Protein AF-A0A7C1ZPE0-F1 (afdb_monomer_lite)

Sequence (312 aa):
MKPQNGKFDRLLKIAAWGSLIAAYIFGHFLMQEDYFSLAEEQLIQKNLEVSEVSTDAMTTMNLQDGTVSRVRFGQGQGYGGDLTVGIIYDEEGSIEDVLLLSERETVSFVKKLIRKGFFRQFPGKAVNDPLHLGTNINAVSGCTVSSLAFTNAIREAGFQAAREDFDLEVKEPPVYWKVGFDEMAILVLIIVGILSIYLKKKWLRYISLGISLAILGFYLNASISISHFARLTLGFLPSLKEHLIWWALISVALVFPFFLRKNLYCYALCPFYAVQTLLNELPRGKPRSIRIISVVLQIFSHRSFLGLQRIS

pLDDT: mean 82.79, std 14.9, range [34.28, 97.44]

Secondary structure (DSSP, 8-state):
-----HHHHHHHHHHHHHHHHHHHHHHHHS----HHHHHHHHHHHTTEEEEEE-SSEEEEEETTT--EEEEEEEEEE-SSSEEEEEEEE-TTSBEEEEEEEEE-S-HHHHHHHHHTTGGGGSTT-BTT----BTTTBPPPTT-HHHHHHHHHHHHHHHHHHHHHTT-----PPP------HHHHHHHHHHHHHHHHHHS--HHHHHHHHHHHIIIIIIIS-----HHHHHHHHHT----TTT-HHHHHHHHHHHTHHHHSSS-HIIIII-HHHHHHHHHHHS--------TTHHHHHHHHSSSSSSS-----

Radius of gyration: 26.72 Å; chains: 1; bounding box: 51×62×79 Å

Foldseek 3Di:
DDPPDVVVVVVVVVVVVVVLVVLQVCLVPVVPPPLVVQVCVVCVVVQWDFPDDDPFKTWTARPPPRFIWIKGKFWFAFPQGIFMKIFIAHLQQFTAFIGGRDDRDDPVLVVQCVVVCQRVLRGRDGLLDQQDDPPSGDADPPRNRVSRRVSRRSNRRSVCCCCPVPVHDHDHPDLAQPPDPLLVLVVVLLVLLVCCQVVVDPVSLLVSLVSLLCRCVPPVVPADDPSLVSCVSNVNDDDCRPPVVNVVLVCLQPVVVVVGVDSSCLRRRHNVNSVVVVVVPPPPDDPPPPVPVVVVVVVVVPPPPPDDDDDD

Structure (mmCIF, N/CA/C/O backbone):
data_AF-A0A7C1ZPE0-F1
#
_entry.id   AF-A0A7C1ZPE0-F1
#
loop_
_atom_site.group_PDB
_atom_site.id
_atom_site.type_symbol
_atom_site.label_atom_id
_atom_site.label_alt_id
_atom_site.label_comp_id
_atom_site.label_asym_id
_atom_site.label_entity_id
_atom_site.label_seq_id
_atom_site.pdbx_PDB_ins_code
_atom_site.Cartn_x
_atom_site.Cartn_y
_atom_site.Cartn_z
_atom_site.occupancy
_atom_site.B_iso_or_equiv
_atom_site.auth_seq_id
_atom_site.auth_comp_id
_atom_site.auth_asym_id
_atom_site.auth_atom_id
_atom_site.pdbx_PDB_model_num
ATOM 1 N N . MET A 1 1 ? 2.595 4.669 48.533 1.00 42.66 1 MET A N 1
ATOM 2 C CA . MET A 1 1 ? 4.070 4.723 48.441 1.00 42.66 1 MET A CA 1
ATOM 3 C C . MET A 1 1 ? 4.445 5.194 47.040 1.00 42.66 1 MET A C 1
ATOM 5 O O . MET A 1 1 ? 4.175 4.479 46.087 1.00 42.66 1 MET A O 1
ATOM 9 N N . LYS A 1 2 ? 4.951 6.426 46.893 1.00 45.66 2 LYS A N 1
ATOM 10 C CA . LYS A 1 2 ? 5.519 6.934 45.630 1.00 45.66 2 LYS A CA 1
ATOM 11 C C . LYS A 1 2 ? 6.992 6.516 45.601 1.00 45.66 2 LYS A C 1
ATOM 13 O O . LYS A 1 2 ? 7.694 6.919 46.528 1.00 45.66 2 LYS A O 1
ATOM 18 N N . PRO A 1 3 ? 7.485 5.762 44.608 1.00 51.78 3 PRO A N 1
ATOM 19 C CA . PRO A 1 3 ? 8.919 5.583 44.486 1.00 51.78 3 PRO A CA 1
ATOM 20 C C . PRO A 1 3 ? 9.514 6.918 44.022 1.00 51.78 3 PRO A C 1
ATOM 22 O O . PRO A 1 3 ? 9.288 7.374 42.904 1.00 51.78 3 PRO A O 1
ATOM 25 N N . GLN A 1 4 ? 10.225 7.587 44.930 1.00 60.91 4 GLN A N 1
ATOM 26 C CA . GLN A 1 4 ? 11.141 8.663 44.585 1.00 60.91 4 GLN A CA 1
ATOM 27 C C . GLN A 1 4 ? 12.334 8.038 43.867 1.00 60.91 4 GLN A C 1
ATOM 29 O O . GLN A 1 4 ? 13.226 7.498 44.512 1.00 60.91 4 GLN A O 1
ATOM 34 N N . ASN A 1 5 ? 12.370 8.100 42.540 1.00 61.72 5 ASN A N 1
ATOM 35 C CA . ASN A 1 5 ? 13.625 7.883 41.832 1.00 61.72 5 ASN A CA 1
ATOM 36 C C . ASN A 1 5 ? 13.668 8.709 40.543 1.00 61.72 5 ASN A C 1
ATOM 38 O O . ASN A 1 5 ? 13.786 8.202 39.434 1.00 61.72 5 ASN A O 1
ATOM 42 N N . GLY A 1 6 ? 13.582 10.035 40.702 1.00 73.81 6 GLY A N 1
ATOM 43 C CA . GLY A 1 6 ? 13.533 10.982 39.582 1.00 73.81 6 GLY A CA 1
ATOM 44 C C . GLY A 1 6 ? 14.739 10.913 38.634 1.00 73.81 6 GLY A C 1
ATOM 45 O O . GLY A 1 6 ? 14.622 11.328 37.484 1.00 73.81 6 GLY A O 1
ATOM 46 N N . LYS A 1 7 ? 15.882 10.366 39.077 1.00 79.81 7 LYS A N 1
ATOM 47 C CA . LYS A 1 7 ? 17.024 10.059 38.199 1.00 79.81 7 LYS A CA 1
ATOM 48 C C . LYS A 1 7 ? 16.761 8.832 37.323 1.00 79.81 7 LYS A C 1
ATOM 50 O O . LYS A 1 7 ? 17.020 8.902 36.128 1.00 79.81 7 LYS A O 1
ATOM 55 N N . PHE A 1 8 ? 16.208 7.758 37.890 1.00 82.38 8 PHE A N 1
ATOM 56 C CA . PHE A 1 8 ? 15.837 6.554 37.143 1.00 82.38 8 PHE A CA 1
ATOM 57 C C . PHE A 1 8 ? 14.738 6.860 36.120 1.00 82.38 8 PHE A C 1
ATOM 59 O O . PHE A 1 8 ? 14.877 6.502 34.958 1.00 82.38 8 PHE A O 1
ATOM 66 N N . ASP A 1 9 ? 13.721 7.639 36.501 1.00 85.38 9 ASP A N 1
ATOM 67 C CA . ASP A 1 9 ? 12.659 8.067 35.581 1.00 85.38 9 ASP A CA 1
ATOM 68 C C . ASP A 1 9 ? 13.188 8.937 34.431 1.00 85.38 9 ASP A C 1
ATOM 70 O O . ASP A 1 9 ? 12.722 8.825 33.297 1.00 85.38 9 ASP A O 1
ATOM 74 N N . ARG A 1 10 ? 14.167 9.818 34.691 1.00 86.94 10 ARG A N 1
ATOM 75 C CA . ARG A 1 10 ? 14.829 10.595 33.628 1.00 86.94 10 ARG A CA 1
ATOM 76 C C . ARG A 1 10 ? 15.668 9.702 32.722 1.00 86.94 10 ARG A C 1
ATOM 78 O O . ARG A 1 10 ? 15.589 9.862 31.510 1.00 86.94 10 ARG A O 1
ATOM 85 N N . LEU A 1 11 ? 16.426 8.766 33.291 1.00 91.50 11 LEU A N 1
ATOM 86 C CA . LEU A 1 11 ? 17.244 7.824 32.528 1.00 91.50 11 LEU A CA 1
ATOM 87 C C . LEU A 1 11 ? 16.370 6.955 31.615 1.00 91.50 11 LEU A C 1
ATOM 89 O O . LEU A 1 11 ? 16.675 6.801 30.438 1.00 91.50 11 LEU A O 1
ATOM 93 N N . LEU A 1 12 ? 15.242 6.466 32.134 1.00 91.44 12 LEU A N 1
ATOM 94 C CA . LEU A 1 12 ? 14.285 5.656 31.385 1.00 91.44 12 LEU A CA 1
ATOM 95 C C . LEU A 1 12 ? 13.659 6.445 30.227 1.00 91.44 12 LEU A C 1
ATOM 97 O O . LEU A 1 12 ? 13.529 5.922 29.126 1.00 91.44 12 LEU A O 1
ATOM 101 N N . LYS A 1 13 ? 13.322 7.725 30.446 1.00 89.56 13 LYS A N 1
ATOM 102 C CA . LYS A 1 13 ? 12.832 8.618 29.383 1.00 89.56 13 LYS A CA 1
ATOM 103 C C . LYS A 1 13 ? 13.883 8.849 28.302 1.00 89.56 13 LYS A C 1
ATOM 105 O O . LYS A 1 13 ? 13.547 8.786 27.126 1.00 89.56 13 LYS A O 1
ATOM 110 N N . ILE A 1 14 ? 15.133 9.106 28.688 1.00 92.12 14 ILE A N 1
ATOM 111 C CA . ILE A 1 14 ? 16.236 9.306 27.738 1.00 92.12 14 ILE A CA 1
ATOM 112 C C . ILE A 1 14 ? 16.470 8.029 26.930 1.00 92.12 14 ILE A C 1
ATOM 114 O O . ILE A 1 14 ? 16.569 8.102 25.711 1.00 92.12 14 ILE A O 1
ATOM 118 N N . ALA A 1 15 ? 16.484 6.865 27.580 1.00 92.31 15 ALA A N 1
ATOM 119 C CA . ALA A 1 15 ? 16.633 5.581 26.904 1.00 92.31 15 ALA A CA 1
ATOM 120 C C . ALA A 1 15 ? 15.472 5.296 25.935 1.00 92.31 15 ALA A C 1
ATOM 122 O O . ALA A 1 15 ? 15.715 4.834 24.826 1.00 92.31 15 ALA A O 1
ATOM 123 N N . ALA A 1 16 ? 14.229 5.617 26.314 1.00 89.88 16 ALA A N 1
ATOM 124 C CA . ALA A 1 16 ? 13.059 5.445 25.451 1.00 89.88 16 ALA A CA 1
ATOM 125 C C . ALA A 1 16 ? 13.082 6.371 24.223 1.00 89.88 16 ALA A C 1
ATOM 127 O O . ALA A 1 16 ? 12.781 5.938 23.115 1.00 89.88 16 ALA A O 1
ATOM 128 N N . TRP A 1 17 ? 13.464 7.641 24.388 1.00 90.81 17 TRP A N 1
ATOM 129 C CA . TRP A 1 17 ? 13.650 8.540 23.244 1.00 90.81 17 TRP A CA 1
ATOM 130 C C . TRP A 1 17 ? 14.834 8.112 22.375 1.00 90.81 17 TRP A C 1
ATOM 132 O O . TRP A 1 17 ? 14.723 8.109 21.152 1.00 90.81 17 TRP A O 1
ATOM 142 N N . GLY A 1 18 ? 15.937 7.694 22.998 1.00 92.88 18 GLY A N 1
ATOM 143 C CA . GLY A 1 18 ? 17.112 7.176 22.306 1.00 92.88 18 GLY A CA 1
ATOM 144 C C . GLY A 1 18 ? 16.799 5.936 21.471 1.00 92.88 18 GLY A C 1
ATOM 145 O O . GLY A 1 18 ? 17.256 5.850 20.337 1.00 92.88 18 GLY A O 1
ATOM 146 N N . SER A 1 19 ? 15.970 5.014 21.973 1.00 91.81 19 SER A N 1
ATOM 147 C CA . SER A 1 19 ? 15.571 3.826 21.213 1.00 91.81 19 SER A CA 1
ATOM 148 C C . SER A 1 19 ? 14.653 4.156 20.036 1.00 91.81 19 SER A C 1
ATOM 150 O O . SER A 1 19 ? 14.807 3.551 18.980 1.00 91.81 19 SER A O 1
ATOM 152 N N . LEU A 1 20 ? 13.750 5.136 20.166 1.00 86.69 20 LEU A N 1
ATOM 153 C CA . LEU A 1 20 ? 12.918 5.603 19.049 1.00 86.69 20 LEU A CA 1
ATOM 154 C C . LEU A 1 20 ? 13.752 6.285 17.958 1.00 86.69 20 LEU A C 1
ATOM 156 O O . LEU A 1 20 ? 13.548 6.012 16.780 1.00 86.69 20 LEU A O 1
ATOM 160 N N . ILE A 1 21 ? 14.715 7.130 18.341 1.00 88.19 21 ILE A N 1
ATOM 161 C CA . ILE A 1 21 ? 15.638 7.770 17.391 1.00 88.19 21 ILE A CA 1
ATOM 162 C C . ILE A 1 21 ? 16.507 6.713 16.706 1.00 88.19 21 ILE A C 1
ATOM 164 O O . ILE A 1 21 ? 16.650 6.739 15.487 1.00 88.19 21 ILE A O 1
ATOM 168 N N . ALA A 1 22 ? 17.047 5.756 17.464 1.00 87.62 22 ALA A N 1
ATOM 169 C CA . ALA A 1 22 ? 17.822 4.655 16.902 1.00 87.62 22 ALA A CA 1
ATOM 170 C C . ALA A 1 22 ? 16.983 3.811 15.933 1.00 87.62 22 ALA A C 1
ATOM 172 O O . ALA A 1 22 ? 17.473 3.472 14.864 1.00 87.62 22 ALA A O 1
ATOM 173 N N . ALA A 1 23 ? 15.718 3.523 16.259 1.00 84.12 23 ALA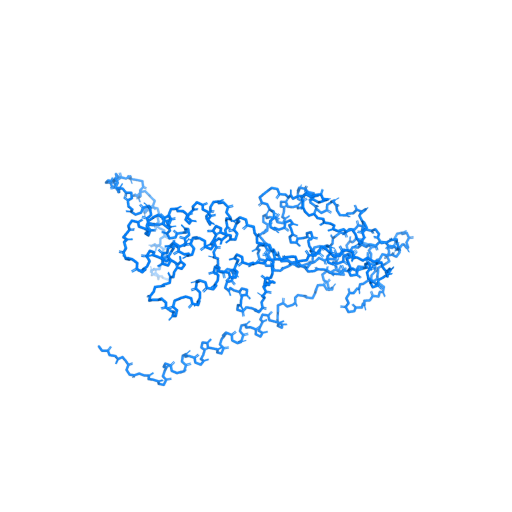 A N 1
ATOM 174 C CA . ALA A 1 23 ? 14.801 2.812 15.370 1.00 84.12 23 ALA A CA 1
ATOM 175 C C . ALA A 1 23 ? 14.500 3.598 14.083 1.00 84.12 23 ALA A C 1
ATOM 177 O O . ALA A 1 23 ? 14.460 2.998 13.014 1.00 84.12 23 ALA A O 1
ATOM 178 N N . TYR A 1 24 ? 14.344 4.923 14.168 1.00 83.06 24 TYR A N 1
ATOM 179 C CA . TYR A 1 24 ? 14.163 5.789 13.001 1.00 83.06 24 TYR A CA 1
ATOM 180 C C . TYR A 1 24 ? 15.406 5.799 12.100 1.00 83.06 24 TYR A C 1
ATOM 182 O O . TYR A 1 24 ? 15.298 5.567 10.900 1.00 83.06 24 TYR A O 1
ATOM 190 N N . ILE A 1 25 ? 16.597 5.998 12.679 1.00 84.69 25 ILE A N 1
ATOM 191 C CA . ILE A 1 25 ? 17.872 5.965 11.941 1.00 84.69 25 ILE A CA 1
ATOM 192 C C . ILE A 1 25 ? 18.076 4.585 11.305 1.00 84.69 25 ILE A C 1
ATOM 194 O O . ILE A 1 25 ? 18.410 4.491 10.128 1.00 84.69 25 ILE A O 1
ATOM 198 N N . PHE A 1 26 ? 17.834 3.513 12.062 1.00 83.31 26 PHE A N 1
ATOM 199 C CA . PHE A 1 26 ? 17.931 2.143 11.567 1.00 83.31 26 PHE A CA 1
ATOM 200 C C . PHE A 1 26 ? 16.949 1.889 10.417 1.00 83.31 26 PHE A C 1
ATOM 202 O O . PHE A 1 26 ? 17.339 1.340 9.392 1.00 83.31 26 PHE A O 1
ATOM 209 N N . GLY A 1 27 ? 15.696 2.328 10.550 1.00 73.69 27 GLY A N 1
ATOM 210 C CA . GLY A 1 27 ? 14.685 2.207 9.500 1.00 73.69 27 GLY A CA 1
ATOM 211 C C . GLY A 1 27 ? 15.054 2.956 8.221 1.00 73.69 27 GLY A C 1
ATOM 212 O O . GLY A 1 27 ? 14.835 2.432 7.134 1.00 73.69 27 GLY A O 1
ATOM 213 N N . HIS A 1 28 ? 15.655 4.140 8.352 1.00 73.81 28 HIS A N 1
ATOM 214 C CA . HIS A 1 28 ? 16.007 4.984 7.214 1.00 73.81 28 HIS A CA 1
ATOM 215 C C . HIS A 1 28 ? 17.259 4.509 6.465 1.00 73.81 28 HIS A C 1
ATOM 217 O O . HIS A 1 28 ? 17.275 4.547 5.241 1.00 73.81 28 HIS A O 1
ATOM 223 N N . PHE A 1 29 ? 18.293 4.046 7.177 1.00 72.31 29 PHE A N 1
ATOM 224 C CA . PHE A 1 29 ? 19.588 3.719 6.564 1.00 72.31 29 PHE A CA 1
ATOM 225 C C . PHE A 1 29 ? 19.846 2.223 6.358 1.00 72.31 29 PHE A C 1
ATOM 227 O O . PHE A 1 29 ? 20.559 1.860 5.433 1.00 72.31 29 PHE A O 1
ATOM 234 N N . LEU A 1 30 ? 19.322 1.344 7.218 1.00 62.62 30 LEU A N 1
ATOM 235 C CA . LEU A 1 30 ? 19.700 -0.082 7.227 1.00 62.62 30 LEU A CA 1
ATOM 236 C C . LEU A 1 30 ? 18.645 -0.997 6.598 1.00 62.62 30 LEU A C 1
ATOM 238 O O . LEU A 1 30 ? 18.855 -2.204 6.515 1.00 62.62 30 LEU A O 1
ATOM 242 N N . MET A 1 31 ? 17.511 -0.439 6.172 1.00 61.97 31 MET A N 1
ATOM 243 C CA . MET A 1 31 ? 16.393 -1.190 5.593 1.00 61.97 31 MET A CA 1
ATOM 244 C C . MET A 1 31 ? 16.174 -0.916 4.100 1.00 61.97 31 MET A C 1
ATOM 246 O O . MET A 1 31 ? 15.176 -1.381 3.547 1.00 61.97 31 MET A O 1
ATOM 250 N N . GLN A 1 32 ? 17.071 -0.154 3.470 1.00 61.75 32 GLN A N 1
ATOM 251 C CA . GLN A 1 32 ? 17.087 0.057 2.027 1.00 61.75 32 GLN A CA 1
ATOM 252 C C . GLN A 1 32 ? 17.726 -1.186 1.396 1.00 61.75 32 GLN A C 1
ATOM 254 O O . GLN A 1 32 ? 18.942 -1.349 1.418 1.00 61.75 32 GLN A O 1
ATOM 259 N N . GLU A 1 33 ? 16.894 -2.126 0.948 1.00 65.31 33 GLU A N 1
ATOM 260 C CA . GLU A 1 33 ? 17.379 -3.277 0.184 1.00 65.31 33 GLU A CA 1
ATOM 261 C C . GLU A 1 33 ? 17.997 -2.776 -1.124 1.00 65.31 33 GLU A C 1
ATOM 263 O O . GLU A 1 33 ? 17.429 -1.896 -1.774 1.00 65.31 33 GLU A O 1
ATOM 268 N N . ASP A 1 34 ? 19.158 -3.318 -1.495 1.00 77.62 34 ASP A N 1
ATOM 269 C CA . ASP A 1 34 ? 19.822 -2.997 -2.756 1.00 77.62 34 ASP A CA 1
ATOM 270 C C . ASP A 1 34 ? 19.065 -3.660 -3.913 1.00 77.62 34 ASP A C 1
ATOM 272 O O . ASP A 1 34 ? 19.392 -4.754 -4.381 1.00 77.62 34 ASP A O 1
ATOM 276 N N . TYR A 1 35 ? 17.984 -3.011 -4.336 1.00 81.25 35 TYR A N 1
ATOM 277 C CA . TYR A 1 35 ? 17.110 -3.510 -5.388 1.00 81.25 35 TYR A CA 1
ATOM 278 C C . TYR A 1 35 ? 17.798 -3.567 -6.758 1.00 81.25 35 TYR A C 1
ATOM 280 O O . TYR A 1 35 ? 17.287 -4.271 -7.628 1.00 81.25 35 TYR A O 1
ATOM 288 N N . PHE A 1 36 ? 18.960 -2.924 -6.945 1.00 82.88 36 PHE A N 1
ATOM 289 C CA . PHE A 1 36 ? 19.768 -3.091 -8.156 1.00 82.88 36 PHE A CA 1
ATOM 290 C C . PHE A 1 36 ? 20.308 -4.517 -8.239 1.00 82.88 36 PHE A C 1
ATOM 292 O O . PHE A 1 36 ? 20.091 -5.197 -9.237 1.00 82.88 36 PHE A O 1
ATOM 299 N N . SER A 1 37 ? 20.906 -5.021 -7.157 1.00 85.12 37 SER A N 1
ATOM 300 C CA . SER A 1 37 ? 21.417 -6.398 -7.119 1.00 85.12 37 SER A CA 1
ATOM 301 C C . SER A 1 37 ? 20.324 -7.451 -7.374 1.00 85.12 37 SER A C 1
ATOM 303 O O . SER A 1 37 ? 20.532 -8.416 -8.109 1.00 85.12 37 SER A O 1
ATOM 305 N N . LEU A 1 38 ? 19.119 -7.231 -6.831 1.00 86.12 38 LEU A N 1
ATOM 306 C CA . LEU A 1 38 ? 17.964 -8.111 -7.038 1.00 86.12 38 LEU A CA 1
ATOM 307 C C . LEU A 1 38 ? 17.442 -8.052 -8.479 1.00 86.12 38 LEU A C 1
ATOM 309 O O . LEU A 1 38 ? 16.998 -9.067 -9.020 1.00 86.12 38 LEU A O 1
ATOM 313 N N . ALA A 1 39 ? 17.472 -6.868 -9.095 1.00 86.62 39 ALA A N 1
ATOM 314 C CA . ALA A 1 39 ? 17.091 -6.694 -10.489 1.00 86.62 39 ALA A CA 1
ATOM 315 C C . ALA A 1 39 ? 18.083 -7.405 -11.412 1.00 86.62 39 ALA A C 1
ATOM 317 O O . ALA A 1 39 ? 17.656 -8.177 -12.265 1.00 86.62 39 ALA A O 1
ATOM 318 N N . GLU A 1 40 ? 19.385 -7.222 -11.191 1.00 86.75 40 GLU A N 1
ATOM 319 C CA . GLU A 1 40 ? 20.448 -7.887 -11.948 1.00 86.75 40 GLU A CA 1
ATOM 320 C C . GLU A 1 40 ? 20.312 -9.417 -11.891 1.00 86.75 40 GLU A C 1
ATOM 322 O O . GLU A 1 40 ? 20.323 -10.074 -12.932 1.00 86.75 40 GLU A O 1
ATOM 327 N N . GLU A 1 41 ? 20.062 -9.993 -10.708 1.00 87.62 41 GLU A N 1
ATOM 328 C CA . GLU A 1 41 ? 19.837 -11.437 -10.565 1.00 87.62 41 GLU A CA 1
ATOM 329 C C . GLU A 1 41 ? 18.644 -11.925 -11.411 1.00 87.62 41 GLU A C 1
ATOM 331 O O . GLU A 1 41 ? 18.735 -12.948 -12.098 1.00 87.62 41 GLU A O 1
ATOM 336 N N . GLN A 1 42 ? 17.523 -11.196 -11.400 1.00 89.50 42 GLN A N 1
ATOM 337 C CA . GLN A 1 42 ? 16.335 -11.561 -12.182 1.00 89.50 42 GLN A CA 1
ATOM 338 C C . GLN A 1 42 ? 16.524 -11.358 -13.691 1.00 89.50 42 GLN A C 1
ATOM 340 O O . GLN A 1 42 ? 15.966 -12.126 -14.478 1.00 89.50 42 GLN A O 1
ATOM 345 N N . LEU A 1 43 ? 17.299 -10.354 -14.102 1.00 87.88 43 LEU A N 1
ATOM 346 C CA . LEU A 1 43 ? 17.626 -10.083 -15.503 1.00 87.88 43 LEU A CA 1
ATOM 347 C C . LEU A 1 43 ? 18.526 -11.179 -16.085 1.00 87.88 43 LEU A C 1
ATOM 349 O O . LEU A 1 43 ? 18.222 -11.713 -17.153 1.00 87.88 43 LEU A O 1
ATOM 353 N N . ILE A 1 44 ? 19.542 -11.619 -15.336 1.00 86.62 44 ILE A N 1
ATOM 354 C CA . ILE A 1 44 ? 20.410 -12.739 -15.729 1.00 86.62 44 ILE A CA 1
ATOM 355 C C . ILE A 1 44 ? 19.588 -14.023 -15.904 1.00 86.62 44 ILE A C 1
ATOM 357 O O . ILE A 1 44 ? 19.748 -14.735 -16.895 1.00 86.62 44 ILE A O 1
ATOM 361 N N . GLN A 1 45 ? 18.639 -14.302 -15.001 1.00 87.38 45 GLN A N 1
ATOM 362 C CA . GLN A 1 45 ? 17.724 -15.447 -15.141 1.00 87.38 45 GLN A CA 1
ATOM 363 C C . GLN A 1 45 ? 16.844 -15.372 -16.401 1.00 87.38 45 GLN A C 1
ATOM 365 O O . GLN A 1 45 ? 16.345 -16.399 -16.867 1.00 87.38 45 GLN A O 1
ATOM 370 N N . LYS A 1 46 ? 16.653 -14.173 -16.959 1.00 85.00 46 LYS A N 1
ATOM 371 C CA . LYS A 1 46 ? 15.906 -13.911 -18.196 1.00 85.00 46 LYS A CA 1
ATOM 372 C C . LYS A 1 46 ? 16.795 -13.845 -19.446 1.00 85.00 46 LYS A C 1
ATOM 374 O O . LYS A 1 46 ? 16.264 -13.591 -20.521 1.00 85.00 46 LYS A O 1
ATOM 379 N N . ASN A 1 47 ? 18.094 -14.147 -19.341 1.00 85.69 47 ASN A N 1
ATOM 380 C CA . ASN A 1 47 ? 19.096 -14.018 -20.414 1.00 85.69 47 ASN A CA 1
ATOM 381 C C . ASN A 1 47 ? 19.301 -12.574 -20.916 1.00 85.69 47 ASN A C 1
ATOM 383 O O . ASN A 1 47 ? 19.610 -12.364 -22.091 1.00 85.69 47 ASN A O 1
ATOM 387 N N . LEU A 1 48 ? 19.122 -11.592 -20.032 1.00 84.94 48 LEU A N 1
ATOM 388 C CA . LEU A 1 48 ? 19.418 -10.187 -20.298 1.00 84.94 48 LEU A CA 1
ATOM 389 C C . LEU A 1 48 ? 20.731 -9.821 -19.596 1.00 84.94 48 LEU A C 1
ATOM 391 O O . LEU A 1 48 ? 20.844 -9.978 -18.380 1.00 84.94 48 LEU A O 1
ATOM 395 N N . GLU A 1 49 ? 21.718 -9.340 -20.352 1.00 82.50 49 GLU A N 1
ATOM 396 C CA . GLU A 1 49 ? 22.976 -8.831 -19.797 1.00 82.50 49 GLU A CA 1
ATOM 397 C C . GLU A 1 49 ? 22.868 -7.333 -19.518 1.00 82.50 49 GLU A C 1
ATOM 399 O O . GLU A 1 49 ? 22.471 -6.542 -20.376 1.00 82.50 49 GLU A O 1
ATOM 404 N N . VAL A 1 50 ? 23.229 -6.933 -18.300 1.00 83.06 50 VAL A N 1
ATOM 405 C CA . VAL A 1 50 ? 23.251 -5.524 -17.902 1.00 83.06 50 VAL A CA 1
ATOM 406 C C . VAL A 1 50 ? 24.478 -4.863 -18.526 1.00 83.06 50 VAL A C 1
ATOM 408 O O . VAL A 1 50 ? 25.610 -5.244 -18.240 1.00 83.06 50 VAL A O 1
ATOM 411 N N . SER A 1 51 ? 24.250 -3.884 -19.400 1.00 76.25 51 SER A N 1
ATOM 412 C CA . SER A 1 51 ? 25.313 -3.171 -20.121 1.00 76.25 51 SER A CA 1
ATOM 413 C C . SER A 1 51 ? 25.694 -1.856 -19.442 1.00 76.25 51 SER A C 1
ATOM 415 O O . SER A 1 51 ? 26.861 -1.473 -19.444 1.00 76.25 51 SER A O 1
ATOM 417 N N . GLU A 1 52 ? 24.723 -1.170 -18.833 1.00 79.44 52 GLU A N 1
ATOM 418 C CA . GLU A 1 52 ? 24.934 0.102 -18.140 1.00 79.44 52 GLU A CA 1
ATOM 419 C C . GLU A 1 52 ? 24.024 0.197 -16.913 1.00 79.44 52 GLU A C 1
ATOM 421 O O . GLU A 1 52 ? 22.846 -0.160 -16.971 1.00 79.44 52 GLU A O 1
ATOM 426 N N . VAL A 1 53 ? 24.570 0.687 -15.799 1.00 80.31 53 VAL A N 1
ATOM 427 C CA . VAL A 1 53 ? 23.824 0.943 -14.562 1.00 80.31 53 VAL A CA 1
ATOM 428 C C . VAL A 1 53 ? 23.975 2.414 -14.213 1.00 80.31 53 VAL A C 1
ATOM 430 O O . VAL A 1 53 ? 25.085 2.912 -14.031 1.00 80.31 53 VAL A O 1
ATOM 433 N N . SER A 1 54 ? 22.846 3.102 -14.106 1.00 77.19 54 SER A N 1
ATOM 434 C CA . SER A 1 54 ? 22.747 4.471 -13.609 1.00 77.19 54 SER A CA 1
ATOM 435 C C . SER A 1 54 ? 22.045 4.487 -12.250 1.00 77.19 54 SER A C 1
ATOM 437 O O . SER A 1 54 ? 21.550 3.463 -11.780 1.00 77.19 54 SER A O 1
ATOM 439 N N . THR A 1 55 ? 21.991 5.658 -11.614 1.00 68.75 55 THR A N 1
ATOM 440 C CA . THR A 1 55 ? 21.425 5.830 -10.268 1.00 68.75 55 THR A CA 1
ATOM 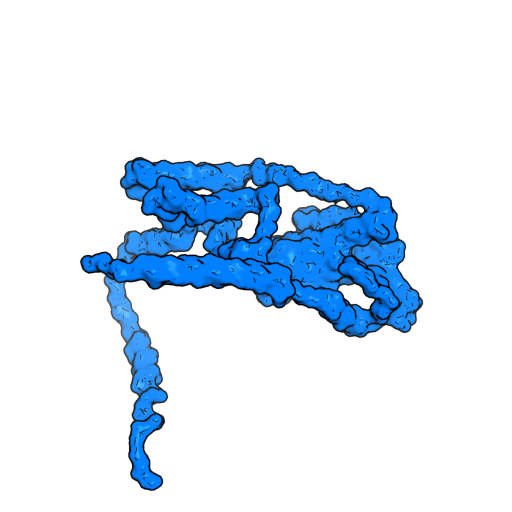441 C C . THR A 1 55 ? 19.964 5.401 -10.149 1.00 68.75 55 THR A C 1
ATOM 443 O O . THR A 1 55 ? 19.570 5.023 -9.056 1.00 68.75 55 THR A O 1
ATOM 446 N N . ASP A 1 56 ? 19.188 5.444 -11.240 1.00 75.81 56 ASP A N 1
ATOM 447 C CA . ASP A 1 56 ? 17.738 5.183 -11.241 1.00 75.81 56 ASP A CA 1
ATOM 448 C C . ASP A 1 56 ? 17.272 4.333 -12.446 1.00 75.81 56 ASP A C 1
ATOM 450 O O . ASP A 1 56 ? 16.072 4.141 -12.660 1.00 75.81 56 ASP A O 1
ATOM 454 N N . ALA A 1 57 ? 18.208 3.813 -13.248 1.00 78.75 57 ALA A N 1
ATOM 455 C CA . ALA A 1 57 ? 17.919 3.021 -14.444 1.00 78.75 57 ALA A CA 1
ATOM 456 C C . ALA A 1 57 ? 19.001 1.983 -14.731 1.00 78.75 57 ALA A C 1
ATOM 458 O O . ALA A 1 57 ? 20.175 2.204 -14.425 1.00 78.75 57 ALA A O 1
ATOM 459 N N . MET A 1 58 ? 18.626 0.906 -15.414 1.00 82.50 58 MET A N 1
ATOM 460 C CA . MET A 1 58 ? 19.573 -0.019 -16.036 1.00 82.50 58 MET A CA 1
ATOM 461 C C . MET A 1 58 ? 19.287 -0.151 -17.527 1.00 82.50 58 MET A C 1
ATOM 463 O O . MET A 1 58 ? 18.130 -0.219 -17.935 1.00 82.50 58 MET A O 1
ATOM 467 N N . THR A 1 59 ? 20.338 -0.267 -18.327 1.00 77.81 59 THR A N 1
ATOM 468 C CA . THR A 1 59 ? 20.244 -0.658 -19.735 1.00 77.81 59 THR A CA 1
ATOM 469 C C . THR A 1 59 ? 20.666 -2.111 -19.860 1.00 77.81 59 THR A C 1
ATOM 471 O O . THR A 1 59 ? 21.712 -2.522 -19.350 1.00 77.81 59 THR A O 1
ATOM 474 N N . THR A 1 60 ? 19.846 -2.898 -20.543 1.00 79.06 60 THR A N 1
ATOM 475 C CA . THR A 1 60 ? 20.021 -4.339 -20.706 1.00 79.06 60 THR A CA 1
ATOM 476 C C . THR A 1 60 ? 20.033 -4.703 -22.180 1.00 79.06 60 THR A C 1
ATOM 478 O O . THR A 1 60 ? 19.355 -4.075 -22.988 1.00 79.06 60 THR A O 1
ATOM 481 N N . MET A 1 61 ? 20.804 -5.722 -22.534 1.00 71.31 61 MET A N 1
ATOM 482 C CA . MET A 1 61 ? 20.860 -6.263 -23.884 1.00 71.31 61 MET A CA 1
ATOM 483 C C . MET A 1 61 ? 20.449 -7.730 -23.848 1.00 71.31 61 MET A C 1
ATOM 485 O O . MET A 1 61 ? 20.952 -8.518 -23.042 1.00 71.31 61 MET A O 1
ATOM 489 N N . ASN A 1 62 ? 19.525 -8.104 -24.724 1.00 78.94 62 ASN A N 1
ATOM 490 C CA . ASN A 1 62 ? 19.112 -9.483 -24.890 1.00 78.94 62 ASN A CA 1
ATOM 491 C C . ASN A 1 62 ? 20.171 -10.258 -25.678 1.00 78.94 62 ASN A C 1
ATOM 493 O O . ASN A 1 62 ? 20.541 -9.902 -26.796 1.00 78.94 62 ASN A O 1
ATOM 497 N N . LEU A 1 63 ? 20.644 -11.354 -25.091 1.00 70.06 63 LEU A N 1
ATOM 498 C CA . LEU A 1 63 ? 21.713 -12.172 -25.661 1.00 70.06 63 LEU A CA 1
ATOM 499 C C . LEU A 1 63 ? 21.290 -12.985 -26.889 1.00 70.06 63 LEU A C 1
ATOM 501 O O . LEU A 1 63 ? 22.151 -13.489 -27.610 1.00 70.06 63 LEU A O 1
ATOM 505 N N . GLN A 1 64 ? 19.987 -13.164 -27.119 1.00 73.12 64 GLN A N 1
ATOM 506 C CA . GLN A 1 64 ? 19.481 -14.013 -28.199 1.00 73.12 64 GLN A CA 1
ATOM 507 C C . GLN A 1 64 ? 19.274 -13.254 -29.509 1.00 73.12 64 GLN A C 1
ATOM 509 O O . GLN A 1 64 ? 19.564 -13.793 -30.576 1.00 73.12 64 GLN A O 1
ATOM 514 N N . ASP A 1 65 ? 18.776 -12.023 -29.436 1.00 76.88 65 ASP A N 1
ATOM 515 C CA . ASP A 1 65 ? 18.399 -11.214 -30.600 1.00 76.88 65 ASP A CA 1
ATOM 516 C C . ASP A 1 65 ? 19.113 -9.852 -30.656 1.00 76.88 65 ASP A C 1
ATOM 518 O O . ASP A 1 65 ? 19.025 -9.160 -31.668 1.00 76.88 65 ASP A O 1
ATOM 522 N N . GLY A 1 66 ? 19.885 -9.499 -29.623 1.00 75.38 66 GLY A N 1
ATOM 523 C CA . GLY A 1 66 ? 20.618 -8.239 -29.540 1.00 75.38 66 GLY A CA 1
ATOM 524 C C . GLY A 1 66 ? 19.739 -7.025 -29.246 1.00 75.38 66 GLY A C 1
ATOM 525 O O . GLY A 1 66 ? 20.229 -5.902 -29.346 1.00 75.38 66 GLY A O 1
ATOM 526 N N . THR A 1 67 ? 18.466 -7.230 -28.897 1.00 82.62 67 THR A N 1
ATOM 527 C CA . THR A 1 67 ? 17.531 -6.144 -28.583 1.00 82.62 67 THR A CA 1
ATOM 528 C C . THR A 1 67 ? 17.961 -5.440 -27.302 1.00 82.62 67 THR A C 1
ATOM 530 O O . THR A 1 67 ? 18.338 -6.092 -26.324 1.00 82.62 67 THR A O 1
ATOM 533 N N . VAL A 1 68 ? 17.916 -4.110 -27.306 1.00 85.31 68 VAL A N 1
ATOM 534 C CA . VAL A 1 68 ? 18.224 -3.295 -26.132 1.00 85.31 68 VAL A CA 1
ATOM 535 C C . VAL A 1 68 ? 16.919 -2.977 -25.413 1.00 85.31 68 VAL A C 1
ATOM 537 O O . VAL A 1 68 ? 16.036 -2.332 -25.970 1.00 85.31 68 VAL A O 1
ATOM 540 N N . SER A 1 69 ? 16.819 -3.403 -24.158 1.00 89.94 69 SER A N 1
ATOM 541 C CA . SER A 1 69 ? 15.703 -3.070 -23.273 1.00 89.94 69 SER A CA 1
ATOM 542 C C . SER A 1 69 ? 16.219 -2.241 -22.107 1.00 89.94 69 SER A C 1
ATOM 544 O O . SER A 1 69 ? 17.350 -2.408 -21.643 1.00 89.94 69 SER A O 1
ATOM 546 N N . ARG A 1 70 ? 15.389 -1.347 -21.587 1.00 92.31 70 ARG A N 1
ATOM 547 C CA . ARG A 1 70 ? 15.725 -0.519 -20.427 1.00 92.31 70 ARG A CA 1
ATOM 548 C C . ARG A 1 70 ? 14.878 -0.911 -19.232 1.00 92.31 70 ARG A C 1
ATOM 550 O O . ARG A 1 70 ? 13.788 -1.465 -19.367 1.00 92.31 70 ARG A O 1
ATOM 557 N N . VAL A 1 71 ? 15.414 -0.643 -18.049 1.00 93.94 71 VAL A N 1
ATOM 558 C CA . VAL A 1 71 ? 14.791 -0.965 -16.772 1.00 93.94 71 VAL A CA 1
ATOM 559 C C . VAL A 1 71 ? 14.719 0.281 -15.916 1.00 93.94 71 VAL A C 1
ATOM 561 O O . VAL A 1 71 ? 15.731 0.931 -15.661 1.00 93.94 71 VAL A O 1
ATOM 564 N N . ARG A 1 72 ? 13.515 0.583 -15.434 1.00 93.81 72 ARG A N 1
ATOM 565 C CA . ARG A 1 72 ? 13.253 1.662 -14.475 1.00 93.81 72 ARG A CA 1
ATOM 566 C C . ARG A 1 72 ? 12.550 1.116 -13.254 1.00 93.81 72 ARG A C 1
ATOM 568 O O . ARG A 1 72 ? 11.819 0.125 -13.333 1.00 93.81 72 ARG A O 1
ATOM 575 N N . PHE A 1 73 ? 12.772 1.780 -12.130 1.00 93.31 73 PHE A N 1
ATOM 576 C CA . PHE A 1 73 ? 12.261 1.355 -10.837 1.00 93.31 73 PHE A CA 1
ATOM 577 C C . PHE A 1 73 ? 11.132 2.258 -10.371 1.00 93.31 73 PHE A C 1
ATOM 579 O O . PHE A 1 73 ? 11.109 3.456 -10.629 1.00 93.31 73 PHE A O 1
ATOM 586 N N . GLY A 1 74 ? 10.184 1.674 -9.654 1.00 91.56 74 GLY A N 1
ATOM 587 C CA . GLY A 1 74 ? 9.078 2.410 -9.070 1.00 91.56 74 GLY A CA 1
ATOM 588 C C . GLY A 1 74 ? 8.714 1.850 -7.714 1.00 91.56 74 GLY A C 1
ATOM 589 O O . GLY A 1 74 ? 8.885 0.659 -7.434 1.00 91.56 74 GLY A O 1
ATOM 590 N N . GLN A 1 75 ? 8.210 2.730 -6.859 1.00 89.25 75 GLN A N 1
ATOM 591 C CA . GLN A 1 75 ? 7.847 2.395 -5.492 1.00 89.25 75 GLN A CA 1
ATOM 592 C C . GLN A 1 75 ? 6.348 2.565 -5.283 1.00 89.25 75 GLN A C 1
ATOM 594 O O . GLN A 1 75 ? 5.704 3.448 -5.846 1.00 89.25 75 GLN A O 1
ATOM 599 N N . GLY A 1 76 ? 5.778 1.699 -4.457 1.00 85.94 76 GLY A N 1
ATOM 600 C CA . GLY A 1 76 ? 4.375 1.755 -4.081 1.00 85.94 76 GLY A CA 1
ATOM 601 C C . GLY A 1 76 ? 4.179 1.368 -2.630 1.00 85.94 76 GLY A C 1
ATOM 602 O O . GLY A 1 76 ? 5.033 0.743 -2.008 1.00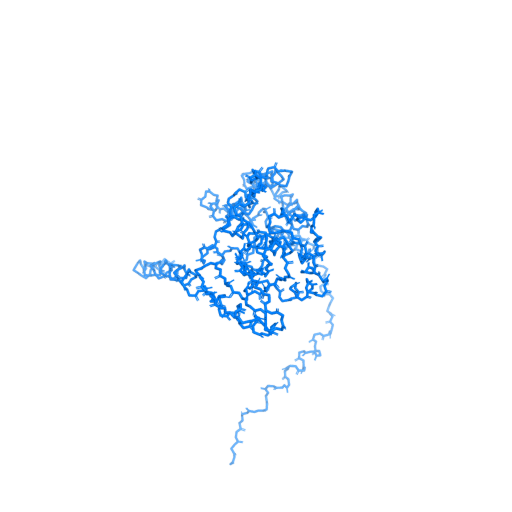 85.94 76 GLY A O 1
ATOM 603 N N . GLN A 1 77 ? 3.018 1.725 -2.088 1.00 83.50 77 GLN A N 1
ATOM 604 C CA . GLN A 1 77 ? 2.679 1.421 -0.705 1.00 83.50 77 GLN A CA 1
ATOM 605 C C . GLN A 1 77 ? 1.533 0.416 -0.615 1.00 83.50 77 GLN A C 1
ATOM 607 O O . GLN A 1 77 ? 0.398 0.699 -1.005 1.00 83.50 77 GLN A O 1
ATOM 612 N N . GLY A 1 78 ? 1.842 -0.759 -0.072 1.00 81.94 78 GLY A N 1
ATOM 613 C CA . GLY A 1 78 ? 0.927 -1.874 0.120 1.00 81.94 78 GLY A CA 1
ATOM 614 C C . GLY A 1 78 ? 0.387 -2.031 1.544 1.00 81.94 78 GLY A C 1
ATOM 615 O O . GLY A 1 78 ? 0.580 -1.210 2.454 1.00 81.94 78 GLY A O 1
ATOM 616 N N . TYR A 1 79 ? -0.352 -3.124 1.740 1.00 77.56 79 TYR A N 1
ATOM 617 C CA . TYR A 1 79 ? -0.946 -3.468 3.027 1.00 77.56 79 TYR A CA 1
ATOM 618 C C . TYR A 1 79 ? 0.105 -3.884 4.058 1.00 77.56 79 TYR A C 1
ATOM 620 O O . TYR A 1 79 ? -0.029 -3.543 5.231 1.00 77.56 79 TYR A O 1
ATOM 628 N N . GLY A 1 80 ? 1.150 -4.594 3.646 1.00 74.69 80 GLY A N 1
ATOM 629 C CA . GLY A 1 80 ? 2.241 -5.066 4.492 1.00 74.69 80 GLY A CA 1
ATOM 630 C C . GLY A 1 80 ? 3.366 -4.042 4.651 1.00 74.69 80 GLY A C 1
ATOM 631 O O . GLY A 1 80 ? 3.867 -3.848 5.759 1.00 74.69 80 GLY A O 1
ATOM 632 N N . GLY A 1 81 ? 3.629 -3.236 3.627 1.00 77.62 81 GLY A N 1
ATOM 633 C CA . GLY A 1 81 ? 4.579 -2.128 3.688 1.00 77.62 81 GLY A CA 1
ATOM 634 C C . GLY A 1 81 ? 4.839 -1.553 2.309 1.00 77.62 81 GLY A C 1
ATOM 635 O O . GLY A 1 81 ? 4.022 -1.726 1.408 1.00 77.62 81 GLY A O 1
ATOM 636 N N . ASP A 1 82 ? 5.965 -0.874 2.166 1.00 81.44 82 ASP A N 1
ATOM 637 C CA . ASP A 1 82 ? 6.399 -0.383 0.866 1.00 81.44 82 ASP A CA 1
ATOM 638 C C . ASP A 1 82 ? 6.891 -1.551 0.004 1.00 81.44 82 ASP A C 1
ATOM 640 O O . ASP A 1 82 ? 7.279 -2.609 0.515 1.00 81.44 82 ASP A O 1
ATOM 644 N N . LEU A 1 83 ? 6.797 -1.368 -1.305 1.00 89.19 83 LEU A N 1
ATOM 645 C CA . LEU A 1 83 ? 7.251 -2.313 -2.309 1.00 89.19 83 LEU A CA 1
ATOM 646 C C . LEU A 1 83 ? 7.953 -1.569 -3.439 1.00 89.19 83 LEU A C 1
ATOM 648 O O . LEU A 1 83 ? 7.586 -0.439 -3.766 1.00 89.19 83 LEU A O 1
ATOM 652 N N . THR A 1 84 ? 8.921 -2.239 -4.043 1.00 91.62 84 THR A N 1
ATOM 653 C CA . THR A 1 84 ? 9.705 -1.766 -5.177 1.00 91.62 84 THR A CA 1
ATOM 654 C C . THR A 1 84 ? 9.560 -2.763 -6.315 1.00 91.62 84 THR A C 1
ATOM 656 O O . THR A 1 84 ? 9.720 -3.975 -6.134 1.00 91.62 84 THR A O 1
ATOM 659 N N . VAL A 1 85 ? 9.266 -2.242 -7.498 1.00 95.31 85 VAL A N 1
ATOM 660 C CA . VAL A 1 85 ? 9.197 -3.006 -8.744 1.00 95.31 85 VAL A CA 1
ATOM 661 C C . VAL A 1 85 ? 10.167 -2.420 -9.755 1.00 95.31 85 VAL A C 1
ATOM 663 O O . VAL A 1 85 ? 10.448 -1.224 -9.724 1.00 95.31 85 VAL A O 1
ATOM 666 N N . GLY A 1 86 ? 10.645 -3.263 -10.660 1.00 94.94 86 GLY A N 1
ATOM 667 C CA . GLY A 1 86 ? 11.248 -2.831 -11.914 1.00 94.94 86 GLY A CA 1
ATOM 668 C C . GLY A 1 86 ? 10.273 -3.076 -13.059 1.00 94.94 86 GLY A C 1
ATOM 669 O O . GLY A 1 86 ? 9.491 -4.026 -13.011 1.00 94.94 86 GLY A O 1
ATOM 670 N N . ILE A 1 87 ? 10.313 -2.248 -14.092 1.00 96.44 87 ILE A N 1
ATOM 671 C CA . ILE A 1 87 ? 9.698 -2.561 -15.385 1.00 96.44 87 ILE A CA 1
ATOM 672 C C . ILE A 1 87 ? 10.796 -2.717 -16.421 1.00 96.44 87 ILE A C 1
ATOM 674 O O . ILE A 1 87 ? 11.752 -1.954 -16.390 1.00 96.44 87 ILE A O 1
ATOM 678 N N . ILE A 1 88 ? 10.648 -3.684 -17.318 1.00 95.12 88 ILE A N 1
ATOM 679 C CA . ILE A 1 88 ? 11.462 -3.799 -18.528 1.00 95.12 88 ILE A CA 1
ATOM 680 C C . ILE A 1 88 ? 10.631 -3.214 -19.665 1.00 95.12 88 ILE A C 1
ATOM 682 O O . ILE A 1 88 ? 9.447 -3.545 -19.768 1.00 95.12 88 ILE A O 1
ATOM 686 N N . TYR A 1 89 ? 11.208 -2.338 -20.478 1.00 95.12 89 TYR A N 1
ATOM 687 C CA . TYR A 1 89 ? 10.542 -1.742 -21.635 1.00 95.12 89 TYR A CA 1
ATOM 688 C C . TYR A 1 89 ? 11.495 -1.603 -22.822 1.00 95.12 89 TYR A C 1
ATOM 690 O O . TYR A 1 89 ? 12.711 -1.483 -22.649 1.00 95.12 89 TYR A O 1
ATOM 698 N N . ASP A 1 90 ? 10.911 -1.624 -24.016 1.00 93.44 90 ASP A N 1
ATOM 699 C CA . ASP A 1 90 ? 11.616 -1.540 -25.295 1.00 93.44 90 ASP A CA 1
ATOM 700 C C . ASP A 1 90 ? 11.993 -0.094 -25.687 1.00 93.44 90 ASP A C 1
ATOM 702 O O . ASP A 1 90 ? 11.780 0.879 -24.949 1.00 93.44 90 ASP A O 1
ATOM 706 N N . GLU A 1 91 ? 12.600 0.055 -26.865 1.00 90.81 91 GLU A N 1
ATOM 707 C CA . GLU A 1 91 ? 12.980 1.349 -27.438 1.00 90.81 91 GLU A CA 1
ATOM 708 C C . GLU A 1 91 ? 11.780 2.200 -27.872 1.00 90.81 91 GLU A C 1
ATOM 710 O O . GLU A 1 91 ? 11.941 3.395 -28.097 1.00 90.81 91 GLU A O 1
ATOM 715 N N . GLU A 1 92 ? 10.578 1.636 -27.950 1.00 91.31 92 GLU A N 1
ATOM 716 C CA . GLU A 1 92 ? 9.334 2.344 -28.253 1.00 91.31 92 GLU A CA 1
ATOM 717 C C . GLU A 1 92 ? 8.561 2.761 -26.990 1.00 91.31 92 GLU A C 1
ATOM 719 O O . GLU A 1 92 ? 7.565 3.487 -27.075 1.00 91.31 92 GLU A O 1
ATOM 724 N N . GLY A 1 93 ? 9.012 2.330 -25.809 1.00 92.25 93 GLY A N 1
ATOM 725 C CA . GLY A 1 93 ? 8.367 2.616 -24.532 1.00 92.25 93 GLY A CA 1
ATOM 726 C C . GLY A 1 93 ? 7.154 1.727 -24.257 1.00 92.25 93 GLY A C 1
ATOM 727 O O . GLY A 1 93 ? 6.243 2.130 -23.529 1.00 92.25 93 GLY A O 1
ATOM 728 N N . SER A 1 94 ? 7.106 0.526 -24.823 1.00 96.06 94 SER A N 1
ATOM 729 C CA . SER A 1 94 ? 6.161 -0.525 -24.462 1.00 96.06 94 SER A CA 1
ATOM 730 C C . SER A 1 94 ? 6.769 -1.433 -23.389 1.00 96.06 94 SER A C 1
ATOM 732 O O . 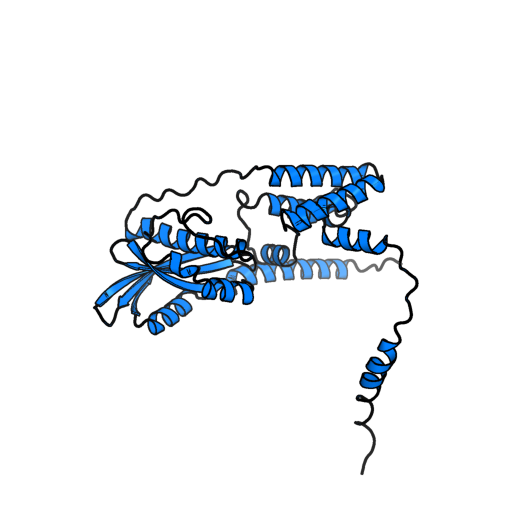SER A 1 94 ? 7.915 -1.866 -23.463 1.00 96.06 94 SER A O 1
ATOM 734 N N . ILE A 1 95 ? 5.989 -1.706 -22.343 1.00 96.69 95 ILE A N 1
ATOM 735 C CA . ILE A 1 95 ? 6.396 -2.559 -21.225 1.00 96.69 95 ILE A CA 1
ATOM 736 C C . ILE A 1 95 ? 6.484 -4.007 -21.718 1.00 96.69 95 ILE A C 1
ATOM 738 O O . ILE A 1 95 ? 5.505 -4.554 -22.221 1.00 96.69 95 ILE A O 1
ATOM 742 N N . GLU A 1 96 ? 7.619 -4.660 -21.510 1.00 95.12 96 GLU A N 1
ATOM 743 C CA . GLU A 1 96 ? 7.848 -6.068 -21.843 1.00 95.12 96 GLU A CA 1
ATOM 744 C C . GLU A 1 96 ? 7.562 -6.977 -20.643 1.00 95.12 96 GLU A C 1
ATOM 746 O O . GLU A 1 96 ? 6.916 -8.019 -20.778 1.00 95.12 96 GLU A O 1
ATOM 751 N N . ASP A 1 97 ? 8.006 -6.575 -19.448 1.00 94.88 97 ASP A N 1
ATOM 752 C CA . ASP A 1 97 ? 7.844 -7.367 -18.227 1.00 94.88 97 ASP A CA 1
ATOM 753 C C . ASP A 1 97 ? 7.924 -6.523 -16.944 1.00 94.88 97 ASP A C 1
ATOM 755 O O . ASP A 1 97 ? 8.313 -5.355 -16.951 1.00 94.88 97 ASP A O 1
ATOM 759 N N . VAL A 1 98 ? 7.553 -7.135 -15.818 1.00 95.94 98 VAL A N 1
ATOM 760 C CA . VAL A 1 98 ? 7.602 -6.540 -14.479 1.00 95.94 98 VAL A CA 1
ATOM 761 C C . VAL A 1 98 ? 8.459 -7.403 -13.554 1.00 95.94 98 VAL A C 1
ATOM 763 O O . VAL A 1 98 ? 8.168 -8.578 -13.325 1.00 95.94 98 VAL A O 1
ATOM 766 N N . LEU A 1 99 ? 9.475 -6.789 -12.957 1.00 94.44 99 LEU A N 1
ATOM 767 C CA . LEU A 1 99 ? 10.347 -7.373 -11.945 1.00 94.44 99 LEU A CA 1
ATOM 768 C C . LEU A 1 99 ? 9.799 -7.076 -10.547 1.00 94.44 99 LEU A C 1
ATOM 770 O O . LEU A 1 99 ? 9.561 -5.922 -10.183 1.00 94.44 99 LEU A O 1
ATOM 774 N N . LEU A 1 100 ? 9.610 -8.118 -9.741 1.00 93.62 100 LEU A N 1
ATOM 775 C CA . LEU A 1 100 ? 9.222 -7.979 -8.336 1.00 93.62 100 LEU A CA 1
ATOM 776 C C . LEU A 1 100 ? 10.493 -8.000 -7.493 1.00 93.62 100 LEU A C 1
ATOM 778 O O . LEU A 1 100 ? 11.069 -9.067 -7.304 1.00 93.62 100 LEU A O 1
ATOM 782 N N . LEU A 1 101 ? 10.937 -6.831 -7.031 1.00 91.38 101 LEU A N 1
ATOM 783 C CA . LEU A 1 101 ? 12.252 -6.682 -6.405 1.00 91.38 101 LEU A CA 1
ATOM 784 C C . LEU A 1 101 ? 12.161 -6.833 -4.889 1.00 91.38 101 LEU A C 1
ATOM 786 O O . LEU A 1 101 ? 12.660 -7.805 -4.335 1.00 91.38 101 LEU A O 1
ATOM 790 N N . SER A 1 102 ? 11.464 -5.910 -4.228 1.00 89.06 102 SER A N 1
ATOM 791 C CA . SER A 1 102 ? 11.304 -5.906 -2.772 1.00 89.06 102 SER A CA 1
ATOM 792 C C . SER A 1 102 ? 9.850 -5.656 -2.410 1.00 89.06 102 SER A C 1
ATOM 794 O O . SER A 1 102 ? 9.200 -4.782 -2.980 1.00 89.06 102 SER A O 1
ATOM 796 N N . GLU A 1 103 ? 9.301 -6.430 -1.481 1.00 88.88 103 GLU A N 1
ATOM 797 C CA . GLU A 1 103 ? 7.921 -6.279 -1.031 1.00 88.88 103 GLU A CA 1
ATOM 798 C C . GLU A 1 103 ? 7.754 -6.799 0.399 1.00 88.88 103 GLU A C 1
ATOM 800 O O . GLU A 1 103 ? 8.438 -7.727 0.830 1.00 88.88 103 GLU A O 1
ATOM 805 N N . ARG A 1 104 ? 6.844 -6.181 1.160 1.00 85.31 104 ARG A N 1
ATOM 806 C CA . ARG A 1 104 ? 6.539 -6.565 2.552 1.00 85.31 104 ARG A CA 1
ATOM 807 C C . ARG A 1 104 ? 5.111 -7.074 2.731 1.00 85.31 104 ARG A C 1
ATOM 809 O O . ARG A 1 104 ? 4.596 -7.091 3.851 1.00 85.31 104 ARG A O 1
ATOM 816 N N . GLU A 1 105 ? 4.433 -7.424 1.646 1.00 87.94 105 GLU A N 1
ATOM 817 C CA . GLU A 1 105 ? 3.078 -7.951 1.646 1.00 87.94 105 GLU A CA 1
ATOM 818 C C . GLU A 1 105 ? 2.999 -9.329 2.313 1.00 87.94 105 GLU A C 1
ATOM 820 O O . GLU A 1 105 ? 3.968 -10.043 2.568 1.00 87.94 105 GLU A O 1
ATOM 825 N N . THR A 1 106 ? 1.772 -9.742 2.624 1.00 88.31 106 THR A N 1
ATOM 826 C CA . THR A 1 106 ? 1.554 -11.113 3.083 1.00 88.31 106 THR A CA 1
ATOM 827 C C . THR A 1 106 ? 1.804 -12.075 1.920 1.00 88.31 106 THR A C 1
ATOM 829 O O . THR A 1 106 ? 1.127 -11.988 0.897 1.00 88.31 106 THR A O 1
ATOM 832 N N . VAL A 1 107 ? 2.695 -13.056 2.104 1.00 90.88 107 VAL A N 1
ATOM 833 C CA . VAL A 1 107 ? 3.089 -14.053 1.080 1.00 90.88 107 VAL A CA 1
ATOM 834 C C . VAL A 1 107 ? 1.891 -14.685 0.352 1.00 90.88 107 VAL A C 1
ATOM 836 O O . VAL A 1 107 ? 1.938 -14.951 -0.850 1.00 90.88 107 VAL A O 1
ATOM 839 N N . SER A 1 108 ? 0.784 -14.934 1.060 1.00 92.38 108 SER A N 1
ATOM 840 C CA . SER A 1 108 ? -0.436 -15.497 0.469 1.00 92.38 108 SER A CA 1
ATOM 841 C C . SER A 1 108 ? -1.109 -14.563 -0.547 1.00 92.38 108 SER A C 1
ATOM 843 O O . SER A 1 108 ? -1.707 -15.054 -1.508 1.00 92.38 108 SER A O 1
ATOM 845 N N . PHE A 1 109 ? -0.998 -13.243 -0.378 1.00 92.06 109 PHE A N 1
ATOM 846 C CA . PHE A 1 109 ? -1.506 -12.245 -1.317 1.00 92.06 109 PHE A CA 1
ATOM 847 C C . PHE A 1 109 ? -0.642 -12.171 -2.571 1.00 92.06 109 PHE A C 1
ATOM 849 O O . PHE A 1 109 ? -1.194 -12.274 -3.665 1.00 92.06 109 PHE A O 1
ATOM 856 N N . VAL A 1 110 ? 0.686 -12.123 -2.440 1.00 93.44 110 VAL A N 1
ATOM 857 C CA . VAL A 1 110 ? 1.603 -12.103 -3.596 1.00 93.44 110 VAL A CA 1
ATOM 858 C C . VAL A 1 110 ? 1.440 -13.361 -4.443 1.00 93.44 110 VAL A C 1
ATOM 860 O O . VAL A 1 110 ? 1.165 -13.281 -5.641 1.00 93.44 110 VAL A O 1
ATOM 863 N N . LYS A 1 111 ? 1.443 -14.545 -3.817 1.00 95.00 111 LYS A N 1
ATOM 864 C CA . LYS A 1 111 ? 1.170 -15.814 -4.517 1.00 95.00 111 LYS A CA 1
ATOM 865 C C . LYS A 1 111 ? -0.186 -15.814 -5.218 1.00 95.00 111 LYS A C 1
ATOM 867 O O . LYS A 1 111 ? -0.335 -16.385 -6.298 1.00 95.00 111 LYS A O 1
ATOM 872 N N . LYS A 1 112 ? -1.200 -15.191 -4.613 1.00 96.00 112 LYS A N 1
ATOM 873 C CA . LYS A 1 112 ? -2.531 -15.082 -5.214 1.00 96.00 112 LYS A CA 1
ATOM 874 C C . LYS A 1 112 ? -2.539 -14.130 -6.412 1.00 96.00 112 LYS A C 1
ATOM 876 O O . LYS A 1 112 ? -3.190 -14.488 -7.391 1.00 96.00 112 LYS A O 1
ATOM 881 N N . LEU A 1 113 ? -1.826 -13.003 -6.365 1.00 96.38 113 LEU A N 1
ATOM 882 C CA . LEU A 1 113 ? -1.652 -12.083 -7.497 1.00 96.38 113 LEU A CA 1
ATOM 883 C C . LEU A 1 113 ? -0.969 -12.786 -8.676 1.00 96.38 113 LEU A C 1
ATOM 885 O O . LEU A 1 113 ? -1.518 -12.791 -9.777 1.00 96.38 113 LEU A O 1
ATOM 889 N N . ILE A 1 114 ? 0.152 -13.470 -8.419 1.00 95.81 114 ILE A N 1
ATOM 890 C CA . ILE A 1 114 ? 0.895 -14.242 -9.428 1.00 95.81 114 ILE A CA 1
ATOM 891 C C . ILE A 1 114 ? -0.005 -15.315 -10.050 1.00 95.81 114 ILE A C 1
ATOM 893 O O . ILE A 1 114 ? -0.191 -15.354 -11.263 1.00 95.81 114 ILE A O 1
ATOM 897 N N . ARG A 1 115 ? -0.652 -16.149 -9.223 1.00 96.69 115 ARG A N 1
ATOM 898 C CA . ARG A 1 115 ? -1.542 -17.226 -9.693 1.00 96.69 115 ARG A CA 1
ATOM 899 C C . ARG A 1 115 ? -2.737 -16.708 -10.494 1.00 96.69 115 ARG A C 1
ATOM 901 O O . ARG A 1 115 ? -3.227 -17.404 -11.376 1.00 96.69 115 ARG A O 1
ATOM 908 N N . LYS A 1 116 ? -3.252 -15.524 -10.158 1.00 97.12 116 LYS A N 1
ATOM 909 C CA . LYS A 1 116 ? -4.355 -14.883 -10.888 1.00 97.12 116 LYS A CA 1
ATOM 910 C C . LYS A 1 116 ? -3.884 -14.125 -12.131 1.00 97.12 116 LYS A C 1
ATOM 912 O O . LYS A 1 116 ? -4.721 -13.538 -12.802 1.00 97.12 116 LYS A O 1
ATOM 917 N N . GLY A 1 117 ? -2.588 -14.164 -12.446 1.00 96.06 117 GLY A N 1
ATOM 918 C CA . GLY A 1 117 ? -2.024 -13.525 -13.628 1.00 96.06 117 GLY A CA 1
ATOM 919 C C . GLY A 1 117 ? -2.085 -12.003 -13.570 1.00 96.06 117 GLY A C 1
ATOM 920 O O . GLY A 1 117 ? -2.119 -11.374 -14.618 1.00 96.06 117 GLY A O 1
ATOM 921 N N . PHE A 1 118 ? -2.112 -11.405 -12.373 1.00 97.44 118 PHE A N 1
ATOM 922 C CA . PHE A 1 118 ? -2.259 -9.957 -12.212 1.00 97.44 118 PHE A CA 1
ATOM 923 C C . PHE A 1 118 ? -1.201 -9.171 -13.000 1.00 97.44 118 PHE A C 1
ATOM 925 O O . PHE A 1 118 ? -1.552 -8.231 -13.708 1.00 97.44 118 PHE A O 1
ATOM 932 N N . PHE A 1 119 ? 0.061 -9.610 -12.932 1.00 96.88 119 PHE A N 1
ATOM 933 C CA . PHE A 1 119 ? 1.195 -8.966 -13.603 1.00 96.88 119 PHE A CA 1
ATOM 934 C C . PHE A 1 119 ? 1.201 -9.144 -15.130 1.00 96.88 119 PHE A C 1
ATOM 936 O O . PHE A 1 119 ? 1.833 -8.371 -15.834 1.00 96.88 119 PHE A O 1
ATOM 943 N N . ARG A 1 120 ? 0.420 -10.087 -15.674 1.00 96.56 120 ARG A N 1
ATOM 944 C CA . ARG A 1 120 ? 0.286 -10.276 -17.132 1.00 96.56 120 ARG A CA 1
ATOM 945 C C . ARG A 1 120 ? -0.538 -9.181 -17.810 1.00 96.56 120 ARG A C 1
ATOM 947 O O . ARG A 1 120 ? -0.690 -9.200 -19.021 1.00 96.56 120 ARG A O 1
ATOM 954 N N . GLN A 1 121 ? -1.113 -8.269 -17.029 1.00 97.19 121 GLN A N 1
ATOM 955 C CA . GLN A 1 121 ? -1.875 -7.138 -17.546 1.00 97.19 121 GLN A CA 1
ATOM 956 C C . GLN A 1 121 ? -0.989 -5.963 -17.968 1.00 97.19 121 GLN A C 1
ATOM 958 O O . GLN A 1 121 ? -1.517 -5.044 -18.579 1.00 97.19 121 GLN A O 1
ATOM 963 N N . PHE A 1 122 ? 0.295 -5.945 -17.596 1.00 97.19 122 PHE A N 1
ATOM 964 C CA . PHE A 1 122 ? 1.188 -4.809 -17.846 1.00 97.19 122 PHE A CA 1
ATOM 965 C C . PHE A 1 122 ? 1.983 -4.916 -19.152 1.00 97.19 122 PHE A C 1
ATOM 967 O O . PHE A 1 122 ? 2.077 -3.890 -19.821 1.00 97.19 122 PHE A O 1
ATOM 974 N N . PRO A 1 123 ? 2.485 -6.099 -19.563 1.00 96.75 123 PRO A N 1
ATOM 975 C CA . PRO A 1 123 ? 3.148 -6.231 -20.854 1.00 96.75 123 PRO A CA 1
ATOM 976 C C . PRO A 1 123 ? 2.280 -5.753 -22.028 1.00 96.75 123 PRO A C 1
ATOM 978 O O . PRO A 1 123 ? 1.076 -6.029 -22.069 1.00 96.75 123 PRO A O 1
ATOM 981 N N . GLY A 1 124 ? 2.890 -5.033 -22.969 1.00 95.62 124 GLY A N 1
ATOM 982 C CA . GLY A 1 124 ? 2.259 -4.406 -24.134 1.00 95.62 124 GLY A CA 1
ATOM 983 C C . GLY A 1 124 ? 1.557 -3.072 -23.856 1.00 95.62 124 GLY A C 1
ATOM 984 O O . GLY A 1 124 ? 0.914 -2.528 -24.753 1.00 95.62 124 GLY A O 1
ATOM 985 N N . LYS A 1 125 ? 1.616 -2.551 -22.624 1.00 95.88 125 LYS A N 1
ATOM 986 C CA . LYS A 1 125 ? 1.138 -1.199 -22.289 1.00 95.88 125 LYS A CA 1
ATOM 987 C C . LYS A 1 125 ? 2.264 -0.186 -22.429 1.00 95.88 125 LYS A C 1
ATOM 989 O O . LYS A 1 125 ? 3.417 -0.523 -22.183 1.00 95.88 125 LYS A O 1
ATOM 994 N N . ALA A 1 126 ? 1.925 1.051 -22.772 1.00 95.31 126 ALA A N 1
ATOM 995 C CA . ALA A 1 126 ? 2.917 2.112 -22.893 1.00 95.31 126 ALA A CA 1
ATOM 996 C C . ALA A 1 126 ? 3.378 2.600 -21.511 1.00 95.31 126 ALA A C 1
ATOM 998 O O . ALA A 1 126 ? 2.594 2.642 -20.560 1.00 95.31 126 ALA A O 1
ATOM 999 N N . VAL A 1 127 ? 4.633 3.031 -21.399 1.00 95.12 127 VAL A N 1
ATOM 1000 C CA . VAL A 1 127 ? 5.204 3.568 -20.153 1.00 95.12 127 VAL A CA 1
ATOM 1001 C C . VAL A 1 127 ? 4.488 4.836 -19.667 1.00 95.12 127 VAL A C 1
ATOM 1003 O O . VAL A 1 127 ? 4.420 5.084 -18.467 1.00 95.12 127 VAL A O 1
ATOM 1006 N N . ASN A 1 128 ? 3.869 5.605 -20.567 1.00 94.50 128 ASN A N 1
ATOM 1007 C CA . ASN A 1 128 ? 3.068 6.788 -20.233 1.00 94.50 128 ASN A CA 1
ATOM 1008 C C . ASN A 1 128 ? 1.574 6.490 -19.992 1.00 94.50 128 ASN A C 1
ATOM 1010 O O . ASN A 1 128 ? 0.794 7.425 -19.774 1.00 94.50 128 ASN A O 1
ATOM 1014 N N . ASP A 1 129 ? 1.150 5.220 -20.008 1.00 92.75 129 ASP A N 1
ATOM 1015 C CA . ASP A 1 129 ? -0.237 4.869 -19.718 1.00 92.75 129 ASP A CA 1
ATOM 1016 C C . ASP A 1 129 ? -0.595 5.224 -18.266 1.00 92.75 129 ASP A C 1
ATOM 1018 O O . ASP A 1 129 ? 0.150 4.936 -17.330 1.00 92.75 129 ASP A O 1
ATOM 1022 N N . PRO A 1 130 ? -1.805 5.740 -18.000 1.00 88.56 130 PRO A N 1
ATOM 1023 C CA . PRO A 1 130 ? -2.205 6.117 -16.649 1.00 88.56 130 PRO A CA 1
ATOM 1024 C C . PRO A 1 130 ? -2.468 4.920 -15.719 1.00 88.56 130 PRO A C 1
ATOM 1026 O O . PRO A 1 130 ? -2.736 5.119 -14.538 1.00 88.56 130 PRO A O 1
ATOM 1029 N N . LEU A 1 131 ? -2.440 3.678 -16.223 1.00 92.44 131 LEU A N 1
ATOM 1030 C CA . LEU A 1 131 ? -2.560 2.415 -15.470 1.00 92.44 131 LEU A CA 1
ATOM 1031 C C . LEU A 1 131 ? -3.530 2.465 -14.273 1.00 92.44 131 LEU A C 1
ATOM 1033 O O . LEU A 1 131 ? -3.146 2.217 -13.134 1.00 92.44 131 LEU A O 1
ATOM 1037 N N . HIS A 1 132 ? -4.797 2.818 -14.481 1.00 89.38 132 HIS A N 1
ATOM 1038 C CA . HIS A 1 132 ? -5.757 2.936 -13.381 1.00 89.38 132 HIS A CA 1
ATOM 1039 C C . HIS A 1 132 ? -6.351 1.585 -12.956 1.00 89.38 132 HIS A C 1
ATOM 1041 O O . HIS A 1 132 ? -6.922 0.851 -13.769 1.00 89.38 132 HIS A O 1
ATOM 1047 N N . LEU A 1 133 ? -6.272 1.279 -11.655 1.00 89.94 133 LEU A N 1
ATOM 1048 C CA . LEU A 1 133 ? -6.910 0.093 -11.084 1.00 89.94 133 LEU A CA 1
ATOM 1049 C C . LEU A 1 133 ? -8.443 0.232 -11.124 1.00 89.94 133 LEU A C 1
ATOM 1051 O O . LEU A 1 133 ? -8.992 1.241 -10.690 1.00 89.94 133 LEU A O 1
ATOM 1055 N N . GLY A 1 134 ? -9.134 -0.793 -11.620 1.00 86.25 134 GLY A N 1
ATOM 1056 C CA . GLY A 1 134 ? -10.591 -0.833 -11.783 1.00 86.25 134 GLY A CA 1
ATOM 1057 C C . GLY A 1 134 ? -11.106 -0.262 -13.107 1.00 86.25 134 GLY A C 1
ATOM 1058 O O . GLY A 1 134 ? -12.293 -0.383 -13.385 1.00 86.25 134 GLY A O 1
ATOM 1059 N N . THR A 1 135 ? -10.234 0.330 -13.924 1.00 87.62 135 THR A N 1
ATOM 1060 C CA . THR A 1 135 ? -10.551 0.803 -15.285 1.00 87.62 135 THR A CA 1
ATOM 1061 C C . THR A 1 135 ? -9.681 0.087 -16.306 1.00 87.62 135 THR A C 1
ATOM 1063 O O . THR A 1 135 ? -10.184 -0.741 -17.056 1.00 87.62 135 THR A O 1
ATOM 1066 N N . ASN A 1 136 ? -8.369 0.336 -16.282 1.00 89.56 136 ASN A N 1
ATOM 1067 C CA . ASN A 1 136 ? -7.430 -0.221 -17.264 1.00 89.56 136 ASN A CA 1
ATOM 1068 C C . ASN A 1 136 ? -6.658 -1.434 -16.730 1.00 89.56 136 ASN A C 1
ATOM 1070 O O . ASN A 1 136 ? -6.074 -2.181 -17.514 1.00 89.56 136 ASN A O 1
ATOM 1074 N N . ILE A 1 137 ? -6.642 -1.615 -15.407 1.00 95.81 137 ILE A N 1
ATOM 1075 C CA . ILE A 1 137 ? -6.012 -2.738 -14.711 1.00 95.81 137 ILE A CA 1
ATOM 1076 C C . ILE A 1 137 ? -7.032 -3.370 -13.770 1.00 95.81 137 ILE A C 1
ATOM 1078 O O . ILE A 1 137 ? -7.593 -2.699 -12.904 1.00 95.81 137 ILE A O 1
ATOM 1082 N N . ASN A 1 138 ? -7.260 -4.674 -13.890 1.00 95.69 138 ASN A N 1
ATOM 1083 C CA . ASN A 1 138 ? -8.204 -5.375 -13.031 1.00 95.69 138 ASN A CA 1
ATOM 1084 C C . ASN A 1 138 ? -7.576 -5.701 -11.675 1.00 95.69 138 ASN A C 1
ATOM 1086 O O . ASN A 1 138 ? -6.497 -6.294 -11.594 1.00 95.69 138 ASN A O 1
ATOM 1090 N N . ALA A 1 139 ? -8.293 -5.360 -10.604 1.00 94.62 139 ALA A N 1
ATOM 1091 C CA . ALA A 1 139 ? -7.934 -5.751 -9.248 1.00 94.62 139 ALA A CA 1
ATOM 1092 C C . ALA A 1 139 ? -8.202 -7.240 -9.002 1.00 94.62 139 ALA A C 1
ATOM 1094 O O . ALA A 1 139 ? -9.182 -7.806 -9.488 1.00 94.62 139 ALA A O 1
ATOM 1095 N N . VAL A 1 140 ? -7.382 -7.871 -8.158 1.00 95.19 140 VAL A N 1
ATOM 1096 C CA . VAL A 1 140 ? -7.649 -9.234 -7.687 1.00 95.19 140 VAL A CA 1
ATOM 1097 C C . VAL A 1 140 ? -8.501 -9.182 -6.422 1.00 95.19 140 VAL A C 1
ATOM 1099 O O . VAL A 1 140 ? -8.086 -8.635 -5.399 1.00 95.19 140 VAL A O 1
ATOM 1102 N N . SER A 1 141 ? -9.684 -9.802 -6.457 1.00 90.69 141 SER A N 1
ATOM 1103 C CA . SER A 1 141 ? -10.621 -9.811 -5.324 1.00 90.69 141 SER A CA 1
ATOM 1104 C C . SER A 1 141 ? -9.967 -10.322 -4.037 1.00 90.69 141 SER A C 1
ATOM 1106 O O . SER A 1 141 ? -9.376 -11.407 -4.008 1.00 90.69 141 SER A O 1
ATOM 1108 N N . GLY A 1 142 ? -10.091 -9.553 -2.952 1.00 87.19 142 GLY A N 1
ATOM 1109 C CA . GLY A 1 142 ? -9.468 -9.845 -1.655 1.00 87.19 142 GLY A CA 1
ATOM 1110 C C . GLY A 1 142 ? -7.965 -9.545 -1.582 1.00 87.19 142 GLY A C 1
ATOM 1111 O O . GLY A 1 142 ? -7.345 -9.879 -0.582 1.00 87.19 142 GLY A O 1
ATOM 1112 N N . CYS A 1 143 ? -7.387 -8.948 -2.627 1.00 91.44 143 CYS A N 1
ATOM 1113 C CA . CYS A 1 143 ? -6.019 -8.422 -2.674 1.00 91.44 143 CYS A CA 1
ATOM 1114 C C . CYS A 1 143 ? -6.012 -7.007 -3.280 1.00 91.44 143 CYS A C 1
ATOM 1116 O O . CYS A 1 143 ? -5.063 -6.629 -3.961 1.00 91.44 143 CYS A O 1
ATOM 1118 N N . THR A 1 144 ? -7.088 -6.237 -3.089 1.00 89.88 144 THR A N 1
ATOM 1119 C CA . THR A 1 144 ? -7.290 -4.938 -3.751 1.00 89.88 144 THR A CA 1
ATOM 1120 C C . THR A 1 144 ? -6.226 -3.914 -3.362 1.00 89.88 144 THR A C 1
ATOM 1122 O O . THR A 1 144 ? -5.712 -3.230 -4.238 1.00 89.88 144 THR A O 1
ATOM 1125 N N . VAL A 1 145 ? -5.850 -3.847 -2.078 1.00 87.38 145 VAL A N 1
ATOM 1126 C CA . VAL A 1 145 ? -4.812 -2.918 -1.589 1.00 87.38 145 VAL A CA 1
ATOM 1127 C C . VAL A 1 145 ? -3.454 -3.249 -2.207 1.00 87.38 145 VAL A C 1
ATOM 1129 O O . VAL A 1 145 ? -2.814 -2.370 -2.770 1.00 87.38 145 VAL A O 1
ATOM 1132 N N . SER A 1 146 ? -3.056 -4.523 -2.194 1.00 92.25 146 SER A N 1
ATOM 1133 C CA . SER A 1 146 ? -1.817 -4.976 -2.836 1.00 92.25 146 SER A CA 1
ATOM 1134 C C . SER A 1 146 ? -1.851 -4.754 -4.353 1.00 92.25 146 SER A C 1
ATOM 1136 O O . SER A 1 146 ? -0.869 -4.304 -4.925 1.00 92.25 146 SER A O 1
ATOM 1138 N N . SER A 1 147 ? -2.995 -5.010 -5.006 1.00 95.06 147 SER A N 1
ATOM 1139 C CA . SER A 1 147 ? -3.173 -4.748 -6.445 1.00 95.06 147 SER A CA 1
ATOM 1140 C C . SER A 1 147 ? -2.949 -3.267 -6.755 1.00 95.06 147 SER A C 1
ATOM 1142 O O . SER A 1 147 ? -2.218 -2.940 -7.680 1.00 95.06 147 SER A O 1
ATOM 1144 N N . LEU A 1 148 ? -3.532 -2.370 -5.952 1.00 92.38 148 LEU A N 1
ATOM 1145 C CA . LEU A 1 148 ? -3.357 -0.926 -6.100 1.00 92.38 148 LEU A CA 1
ATOM 1146 C C . LEU A 1 148 ? -1.900 -0.506 -5.909 1.00 92.38 148 LEU A C 1
ATOM 1148 O O . LEU A 1 148 ? -1.397 0.291 -6.694 1.00 92.38 148 LEU A O 1
ATOM 1152 N N . ALA A 1 149 ? -1.233 -1.057 -4.898 1.00 91.75 149 ALA A N 1
ATOM 1153 C CA . ALA A 1 149 ? 0.157 -0.753 -4.589 1.00 91.75 149 ALA A CA 1
ATOM 1154 C C . ALA A 1 149 ? 1.098 -1.128 -5.738 1.00 91.75 149 ALA A C 1
ATOM 1156 O O . ALA A 1 149 ? 1.863 -0.282 -6.194 1.00 91.75 149 ALA A O 1
ATOM 1157 N N . PHE A 1 150 ? 0.982 -2.353 -6.263 1.00 95.94 150 PHE A N 1
ATOM 1158 C CA . PHE A 1 150 ? 1.761 -2.786 -7.425 1.00 95.94 150 PHE A CA 1
ATOM 1159 C C . PHE A 1 150 ? 1.433 -1.959 -8.669 1.00 95.94 150 PHE A C 1
ATOM 1161 O O . PHE A 1 150 ? 2.345 -1.522 -9.358 1.00 95.94 150 PHE A O 1
ATOM 1168 N N . THR A 1 151 ? 0.155 -1.683 -8.944 1.00 95.81 151 THR A N 1
ATOM 1169 C CA . THR A 1 151 ? -0.227 -0.826 -10.076 1.00 95.81 151 THR A CA 1
ATOM 1170 C C . THR A 1 151 ? 0.375 0.576 -9.970 1.00 95.81 151 THR A C 1
ATOM 1172 O O . THR A 1 151 ? 0.834 1.105 -10.976 1.00 95.81 151 THR A O 1
ATOM 1175 N N . ASN A 1 152 ? 0.381 1.181 -8.780 1.00 93.06 152 ASN A N 1
ATOM 1176 C CA . ASN A 1 152 ? 0.978 2.498 -8.574 1.00 93.06 152 ASN A CA 1
ATOM 1177 C C . ASN A 1 152 ? 2.503 2.464 -8.729 1.00 93.06 152 ASN A C 1
ATOM 1179 O O . ASN A 1 152 ? 3.035 3.345 -9.388 1.00 93.06 152 ASN A O 1
ATOM 1183 N N . ALA A 1 153 ? 3.181 1.439 -8.202 1.00 94.44 153 ALA A N 1
ATOM 1184 C CA . ALA A 1 153 ? 4.629 1.293 -8.349 1.00 94.44 153 ALA A CA 1
ATOM 1185 C C . ALA A 1 153 ? 5.046 1.108 -9.817 1.00 94.44 153 ALA A C 1
ATOM 1187 O O . ALA A 1 153 ? 5.982 1.746 -10.281 1.00 94.44 153 ALA A O 1
ATOM 1188 N N . ILE A 1 154 ? 4.309 0.287 -10.572 1.00 96.69 154 ILE A N 1
ATOM 1189 C CA . ILE A 1 154 ? 4.555 0.067 -12.005 1.00 96.69 154 ILE A CA 1
ATOM 1190 C C . ILE A 1 154 ? 4.294 1.351 -12.801 1.00 96.69 154 ILE A C 1
ATOM 1192 O O . ILE A 1 154 ? 5.063 1.687 -13.695 1.00 96.69 154 ILE A O 1
ATOM 1196 N N . ARG A 1 155 ? 3.229 2.091 -12.460 1.00 95.06 155 ARG A N 1
ATOM 1197 C CA . ARG A 1 155 ? 2.934 3.391 -13.077 1.00 95.06 155 ARG A CA 1
ATOM 1198 C C . ARG A 1 155 ? 4.033 4.407 -12.802 1.00 95.06 155 ARG A C 1
ATOM 1200 O O . ARG A 1 155 ? 4.415 5.113 -13.719 1.00 95.06 155 ARG A O 1
ATOM 1207 N N . GLU A 1 156 ? 4.532 4.467 -11.573 1.00 93.31 156 GLU A N 1
ATOM 1208 C CA . GLU A 1 156 ? 5.620 5.370 -11.201 1.00 93.31 156 GLU A CA 1
ATOM 1209 C C . GLU A 1 156 ? 6.879 5.079 -12.027 1.00 93.31 156 GLU A C 1
ATOM 1211 O O . GLU A 1 156 ? 7.421 5.987 -12.650 1.00 93.31 156 GLU A O 1
ATOM 1216 N N . ALA A 1 157 ? 7.272 3.804 -12.130 1.00 94.75 157 ALA A N 1
ATOM 1217 C CA . ALA A 1 157 ? 8.401 3.386 -12.960 1.00 94.75 157 ALA A CA 1
ATOM 1218 C C . ALA A 1 157 ? 8.199 3.752 -14.444 1.00 94.75 157 ALA A C 1
ATOM 1220 O O . ALA A 1 157 ? 9.105 4.268 -15.096 1.00 94.75 157 ALA A O 1
ATOM 1221 N N . GLY A 1 158 ? 6.988 3.526 -14.969 1.00 95.19 158 GLY A N 1
ATOM 1222 C CA . GLY A 1 158 ? 6.622 3.888 -16.339 1.00 95.19 158 GLY A CA 1
ATOM 1223 C C . GLY A 1 158 ? 6.657 5.394 -16.575 1.00 95.19 158 GLY A C 1
ATOM 1224 O O . GLY A 1 158 ? 7.191 5.859 -17.572 1.00 95.19 158 GLY A O 1
ATOM 1225 N N . PHE A 1 159 ? 6.152 6.188 -15.639 1.00 94.31 159 PHE A N 1
ATOM 1226 C CA . PHE A 1 159 ? 6.152 7.642 -15.753 1.00 94.31 159 PHE A CA 1
ATOM 1227 C C . PHE A 1 159 ? 7.561 8.233 -15.688 1.00 94.31 159 PHE A C 1
ATOM 1229 O O . PHE A 1 159 ? 7.829 9.211 -16.385 1.00 94.31 159 PHE A O 1
ATOM 1236 N N . GLN A 1 160 ? 8.464 7.634 -14.908 1.00 92.56 160 GLN A N 1
ATOM 1237 C CA . GLN A 1 160 ? 9.884 7.988 -14.927 1.00 92.56 160 GLN A CA 1
ATOM 1238 C C . GLN A 1 160 ? 10.514 7.670 -16.285 1.00 92.56 160 GLN A C 1
ATOM 1240 O O . GLN A 1 160 ? 11.117 8.559 -16.880 1.00 92.56 160 GLN A O 1
ATOM 1245 N N . ALA A 1 161 ? 10.280 6.469 -16.830 1.00 93.31 161 ALA A N 1
ATOM 1246 C CA . ALA A 1 161 ? 10.709 6.126 -18.187 1.00 93.31 161 ALA A CA 1
ATOM 1247 C C . ALA A 1 161 ? 10.151 7.128 -19.215 1.00 93.31 161 ALA A C 1
ATOM 1249 O O . ALA A 1 161 ? 10.891 7.753 -19.959 1.00 93.31 161 ALA A O 1
ATOM 1250 N N . ALA A 1 162 ? 8.844 7.381 -19.212 1.00 93.69 162 ALA A N 1
ATOM 1251 C CA . ALA A 1 162 ? 8.209 8.314 -20.138 1.00 93.69 162 ALA A CA 1
ATOM 1252 C C . ALA A 1 162 ? 8.858 9.711 -20.125 1.00 93.69 162 ALA A C 1
ATOM 1254 O O . ALA A 1 162 ? 9.022 10.309 -21.184 1.00 93.69 162 ALA A O 1
ATOM 1255 N N . ARG A 1 163 ? 9.234 10.223 -18.946 1.00 92.38 163 ARG A N 1
ATOM 1256 C CA . ARG A 1 163 ? 9.832 11.557 -18.782 1.00 92.38 163 ARG A CA 1
ATOM 1257 C C . ARG A 1 163 ? 11.301 11.610 -19.153 1.00 92.38 163 ARG A C 1
ATOM 1259 O O . ARG A 1 163 ? 11.701 12.529 -19.848 1.00 92.38 163 ARG A O 1
ATOM 1266 N N . GLU A 1 164 ? 12.091 10.679 -18.637 1.00 90.69 164 GLU A N 1
ATOM 1267 C CA . GLU A 1 164 ? 13.551 10.758 -18.713 1.00 90.69 164 GLU A CA 1
ATOM 1268 C C . GLU A 1 164 ? 14.110 10.129 -19.986 1.00 90.69 164 GLU A C 1
ATOM 1270 O O . GLU A 1 164 ? 15.159 10.546 -20.467 1.00 90.69 164 GLU A O 1
ATOM 1275 N N . ASP A 1 165 ? 13.402 9.147 -20.542 1.00 90.94 165 ASP A N 1
ATOM 1276 C CA . ASP A 1 165 ? 13.891 8.346 -21.659 1.00 90.94 165 ASP A CA 1
ATOM 1277 C C . ASP A 1 165 ? 13.254 8.720 -22.999 1.00 90.94 165 ASP A C 1
ATOM 1279 O O . ASP A 1 165 ? 13.813 8.390 -24.046 1.00 90.94 165 ASP A O 1
ATOM 1283 N N . PHE A 1 166 ? 12.081 9.358 -22.968 1.00 91.38 166 PHE A N 1
ATOM 1284 C CA . PHE A 1 166 ? 11.265 9.624 -24.155 1.00 91.38 166 PHE A CA 1
ATOM 1285 C C . PHE A 1 166 ? 10.717 11.055 -24.246 1.00 91.38 166 PHE A C 1
ATOM 1287 O O . PHE A 1 166 ? 10.045 11.370 -25.228 1.00 91.38 166 PHE A O 1
ATOM 1294 N N . ASP A 1 167 ? 10.952 11.905 -23.238 1.00 90.19 167 ASP A N 1
ATOM 1295 C CA . ASP A 1 167 ? 10.405 13.270 -23.151 1.00 90.19 167 ASP A CA 1
ATOM 1296 C C . ASP A 1 167 ? 8.876 13.344 -23.389 1.00 90.19 167 ASP A C 1
ATOM 1298 O O . ASP A 1 167 ? 8.337 14.315 -23.930 1.00 90.19 167 ASP A O 1
ATOM 1302 N N . LEU A 1 168 ? 8.141 12.299 -22.996 1.00 89.56 168 LEU A N 1
ATOM 1303 C CA . LEU A 1 168 ? 6.697 12.206 -23.193 1.00 89.56 168 LEU A CA 1
ATOM 1304 C C . LEU A 1 168 ? 5.942 12.985 -22.118 1.00 89.56 168 LEU A C 1
ATOM 1306 O O . LEU A 1 168 ? 6.240 12.926 -20.923 1.00 89.56 168 LEU A O 1
ATOM 1310 N N . GLU A 1 169 ? 4.872 13.660 -22.538 1.00 85.50 169 GLU A N 1
ATOM 1311 C CA . GLU A 1 169 ? 3.962 14.307 -21.602 1.00 85.50 169 GLU A CA 1
ATOM 1312 C C . GLU A 1 169 ? 3.157 13.250 -20.836 1.00 85.50 169 GLU A C 1
ATOM 1314 O O . GLU A 1 169 ? 2.332 12.516 -21.388 1.00 85.50 169 GLU A O 1
ATOM 1319 N N . VAL A 1 170 ? 3.387 13.196 -19.527 1.00 85.31 170 VAL A N 1
ATOM 1320 C CA . VAL A 1 170 ? 2.681 12.297 -18.621 1.00 85.31 170 VAL A CA 1
ATOM 1321 C C . VAL A 1 170 ? 1.535 13.045 -17.956 1.00 85.31 170 VAL A C 1
ATOM 1323 O O . VAL A 1 170 ? 1.747 13.981 -17.181 1.00 85.31 170 VAL A O 1
ATOM 1326 N N . LYS A 1 171 ? 0.303 12.587 -18.193 1.00 77.50 171 LYS A N 1
ATOM 1327 C CA . LYS A 1 171 ? -0.865 13.056 -17.441 1.00 77.50 171 LYS A CA 1
ATOM 1328 C C . LYS A 1 171 ? -0.913 12.345 -16.099 1.00 77.50 171 LYS A C 1
ATOM 1330 O O . LYS A 1 171 ? -1.568 11.312 -15.956 1.00 77.50 171 LYS A O 1
ATOM 1335 N N . GLU A 1 172 ? -0.231 12.914 -15.109 1.00 70.25 172 GLU A N 1
ATOM 1336 C CA . GLU A 1 172 ? -0.446 12.492 -13.731 1.00 70.25 172 GLU A CA 1
ATOM 1337 C C . GLU A 1 172 ? -1.927 12.667 -13.384 1.00 70.25 172 GLU A C 1
ATOM 1339 O O . GLU A 1 172 ? -2.506 13.729 -13.648 1.00 70.25 172 GLU A O 1
ATOM 1344 N N . PRO A 1 173 ? -2.575 11.649 -12.797 1.00 64.12 173 PRO A N 1
ATOM 1345 C CA . PRO A 1 173 ? -3.909 11.850 -12.286 1.00 64.12 173 PRO A CA 1
ATOM 1346 C C . PRO A 1 173 ? -3.835 12.915 -11.192 1.00 64.12 173 PRO A C 1
ATOM 1348 O O . PRO A 1 173 ? -3.077 12.756 -10.233 1.00 64.12 173 PRO A O 1
ATOM 1351 N N . PRO A 1 174 ? -4.602 14.007 -11.303 1.00 60.88 174 PRO A N 1
ATOM 1352 C CA . PRO A 1 174 ? -4.565 15.059 -10.306 1.00 60.88 174 PRO A CA 1
ATOM 1353 C C . PRO A 1 174 ? -4.906 14.493 -8.920 1.00 60.88 174 PRO A C 1
ATOM 1355 O O . PRO A 1 174 ? -5.981 13.927 -8.696 1.00 60.88 174 PRO A O 1
ATOM 1358 N N . VAL A 1 175 ? -3.975 14.649 -7.974 1.00 62.06 175 VAL A N 1
ATOM 1359 C CA . VAL A 1 175 ? -4.151 14.231 -6.577 1.00 62.06 175 VAL A CA 1
ATOM 1360 C C . VAL A 1 175 ? -5.062 15.238 -5.877 1.00 62.06 175 VAL A C 1
ATOM 1362 O O . VAL A 1 175 ? -4.617 16.208 -5.256 1.00 62.06 175 VAL A O 1
ATOM 1365 N N . TYR A 1 176 ? -6.369 15.033 -6.012 1.00 61.78 176 TYR A N 1
ATOM 1366 C CA . TYR A 1 176 ? -7.370 15.801 -5.282 1.00 61.78 176 TYR A CA 1
ATOM 1367 C C . TYR A 1 176 ? -7.515 15.301 -3.846 1.00 61.78 176 TYR A C 1
ATOM 1369 O O . TYR A 1 176 ? -7.257 14.137 -3.535 1.00 61.78 176 TYR A O 1
ATOM 1377 N N . TRP A 1 177 ? -8.002 16.183 -2.973 1.00 66.19 177 TRP A N 1
ATOM 1378 C CA . TRP A 1 177 ? -8.520 15.770 -1.676 1.00 66.19 177 TRP A CA 1
ATOM 1379 C C . TRP A 1 177 ? -9.672 14.794 -1.911 1.00 66.19 177 TRP A C 1
ATOM 1381 O O . TRP A 1 177 ? -10.739 15.189 -2.383 1.00 66.19 177 TRP A O 1
ATOM 1391 N N . LYS A 1 178 ? -9.456 13.515 -1.596 1.00 68.88 178 LYS A N 1
ATOM 1392 C CA . LYS A 1 178 ? -10.520 12.512 -1.582 1.00 68.88 178 LYS A CA 1
ATOM 1393 C C . LYS A 1 178 ? -11.397 12.781 -0.365 1.00 68.88 178 LYS A C 1
ATOM 1395 O O . LYS A 1 178 ? -11.185 12.213 0.693 1.00 68.88 178 LYS A O 1
ATOM 1400 N N . VAL A 1 179 ? -12.319 13.731 -0.482 1.00 76.00 179 VAL A N 1
ATOM 1401 C CA . VAL A 1 179 ? -13.373 13.947 0.514 1.00 76.00 179 VAL A CA 1
ATOM 1402 C C . VAL A 1 179 ? -14.647 13.367 -0.070 1.00 76.00 179 VAL A C 1
ATOM 1404 O O . VAL A 1 179 ? -15.351 14.015 -0.841 1.00 76.00 179 VAL A O 1
ATOM 1407 N N . GLY A 1 180 ? -14.889 12.104 0.243 1.00 84.44 180 GLY A N 1
ATOM 1408 C CA . GLY A 1 180 ? -16.081 11.368 -0.121 1.00 84.44 180 GLY A CA 1
ATOM 1409 C C . GLY A 1 180 ? -16.980 11.105 1.082 1.00 84.44 180 GLY A C 1
ATOM 1410 O O . GLY A 1 180 ? -16.848 11.679 2.166 1.00 84.44 180 GLY A O 1
ATOM 1411 N N . PHE A 1 181 ? -17.935 10.204 0.867 1.00 87.06 181 PHE A N 1
ATOM 1412 C CA . PHE A 1 181 ? -18.844 9.746 1.913 1.00 87.06 181 PHE A CA 1
ATOM 1413 C C . PHE A 1 181 ? -18.098 9.048 3.061 1.00 87.06 181 PHE A C 1
ATOM 1415 O O . PHE A 1 181 ? -18.474 9.200 4.223 1.00 87.06 181 PHE A O 1
ATOM 1422 N N . ASP A 1 182 ? -17.019 8.333 2.746 1.00 89.19 182 ASP A N 1
ATOM 1423 C CA . ASP A 1 182 ? -16.253 7.533 3.701 1.00 89.19 182 ASP A CA 1
ATOM 1424 C C . ASP A 1 182 ? -15.540 8.418 4.741 1.00 89.19 182 ASP A C 1
ATOM 1426 O O . ASP A 1 182 ? -15.617 8.167 5.948 1.00 89.19 182 ASP A O 1
ATOM 1430 N N . GLU A 1 183 ? -14.923 9.517 4.301 1.00 90.19 183 GLU A N 1
ATOM 1431 C CA . GLU A 1 183 ? -14.285 10.509 5.169 1.00 90.19 183 GLU A CA 1
ATOM 1432 C C . GLU A 1 183 ? -15.312 11.206 6.068 1.00 90.19 183 GLU A C 1
ATOM 1434 O O . GLU A 1 183 ? -15.082 11.379 7.270 1.00 90.19 183 GLU A O 1
ATOM 1439 N N . MET A 1 184 ? -16.476 11.556 5.512 1.00 91.00 184 MET A N 1
ATOM 1440 C CA . MET A 1 184 ? -17.568 12.163 6.276 1.00 91.00 184 MET A CA 1
ATOM 1441 C C . MET A 1 184 ? -18.129 11.197 7.323 1.00 91.00 184 MET A C 1
ATOM 1443 O O . MET A 1 184 ? -18.388 11.605 8.457 1.00 91.00 184 MET A O 1
ATOM 1447 N N . ALA A 1 185 ? -18.266 9.912 6.989 1.00 92.00 185 ALA A N 1
ATOM 1448 C CA . ALA A 1 185 ? -18.713 8.882 7.921 1.00 92.00 185 ALA A CA 1
ATOM 1449 C C . ALA A 1 185 ? -17.762 8.753 9.122 1.00 92.00 185 ALA A C 1
ATOM 1451 O O . ALA A 1 185 ? -18.212 8.652 10.267 1.00 92.00 185 ALA A O 1
ATOM 1452 N N . ILE A 1 186 ? -16.449 8.823 8.888 1.00 92.19 186 ILE A N 1
ATOM 1453 C CA . ILE A 1 186 ? -15.445 8.804 9.959 1.00 92.19 186 ILE A CA 1
ATOM 1454 C C . ILE A 1 186 ? -15.500 10.075 10.800 1.00 92.19 186 ILE A C 1
ATOM 1456 O O . ILE A 1 186 ? -15.444 9.994 12.027 1.00 92.19 186 ILE A O 1
ATOM 1460 N N . LEU A 1 187 ? -15.651 11.242 10.177 1.00 92.75 187 LEU A N 1
ATOM 1461 C CA . LEU A 1 187 ? -15.784 12.502 10.901 1.00 92.75 187 LEU A CA 1
ATOM 1462 C C . LEU A 1 187 ? -17.012 12.487 11.825 1.00 92.75 187 LEU A C 1
ATOM 1464 O O . LEU A 1 187 ? -16.902 12.828 13.004 1.00 92.75 187 LEU A O 1
ATOM 1468 N N . VAL A 1 188 ? -18.157 12.003 11.336 1.00 92.44 188 VAL A N 1
ATOM 1469 C CA . VAL A 1 188 ? -19.369 11.813 12.147 1.00 92.44 188 VAL A CA 1
ATOM 1470 C C . VAL A 1 188 ? -19.123 10.820 13.283 1.00 92.44 188 VAL A C 1
ATOM 1472 O O . VAL A 1 188 ? -19.476 11.105 14.428 1.00 92.44 188 VAL A O 1
ATOM 1475 N N . LEU A 1 189 ? -18.474 9.686 13.009 1.00 93.12 189 LEU A N 1
ATOM 1476 C CA . LEU A 1 189 ? -18.103 8.709 14.034 1.00 93.12 189 LEU A CA 1
ATOM 1477 C C . LEU A 1 189 ? -17.236 9.325 15.136 1.00 93.12 189 LEU A C 1
ATOM 1479 O O . LEU A 1 189 ? -17.507 9.111 16.318 1.00 93.12 189 LEU A O 1
ATOM 1483 N N . ILE A 1 190 ? -16.227 10.119 14.772 1.00 93.50 190 ILE A N 1
ATOM 1484 C CA . ILE A 1 190 ? -15.353 10.818 15.722 1.00 93.50 190 ILE A CA 1
ATOM 1485 C C . ILE A 1 190 ? -16.177 11.773 16.592 1.00 93.50 190 ILE A C 1
ATOM 1487 O O . ILE A 1 190 ? -16.032 11.752 17.816 1.00 93.50 190 ILE A O 1
ATOM 1491 N N . ILE A 1 191 ? -17.085 12.554 15.999 1.00 93.25 191 ILE A N 1
ATOM 1492 C CA . ILE A 1 191 ? -17.971 13.472 16.733 1.00 93.25 191 ILE A CA 1
ATOM 1493 C C . ILE A 1 191 ? -18.866 12.707 17.716 1.00 93.25 191 ILE A C 1
ATOM 1495 O O . ILE A 1 191 ? -18.933 13.068 18.893 1.00 93.25 191 ILE A O 1
ATOM 1499 N N . VAL A 1 192 ? -19.515 11.625 17.275 1.00 92.62 192 VAL A N 1
ATOM 1500 C CA . VAL A 1 192 ? -20.354 10.771 18.136 1.00 92.62 192 VAL A CA 1
ATOM 1501 C C . VAL A 1 192 ? -19.523 10.164 19.271 1.00 92.62 192 VAL A C 1
ATOM 1503 O O . VAL A 1 192 ? -19.956 10.155 20.427 1.00 92.62 192 VAL A O 1
ATOM 1506 N N . GLY A 1 193 ? -18.299 9.725 18.975 1.00 92.62 193 GLY A N 1
ATOM 1507 C CA . GLY A 1 193 ? -17.351 9.215 19.959 1.00 92.62 193 GLY A CA 1
ATOM 1508 C C . GLY A 1 193 ? -16.989 10.259 21.021 1.00 92.62 193 GLY A C 1
ATOM 1509 O O . GLY A 1 193 ? -17.073 9.967 22.218 1.00 92.62 193 GLY A O 1
ATOM 1510 N N . ILE A 1 194 ? -16.661 11.491 20.616 1.00 92.69 194 ILE A N 1
ATOM 1511 C CA . ILE A 1 194 ? -16.382 12.617 21.526 1.00 92.69 194 ILE A CA 1
ATOM 1512 C C . ILE A 1 194 ? -17.612 12.919 22.387 1.00 92.69 194 ILE A C 1
ATOM 1514 O O . ILE A 1 194 ? -17.506 13.029 23.614 1.00 92.69 194 ILE A O 1
ATOM 1518 N N . LEU A 1 195 ? -18.794 12.979 21.770 1.00 93.06 195 LEU A N 1
ATOM 1519 C CA . LEU A 1 195 ? -20.053 13.239 22.460 1.00 93.06 195 LEU A CA 1
ATOM 1520 C C . LEU A 1 195 ? -20.358 12.156 23.506 1.00 93.06 195 LEU A C 1
ATOM 1522 O O . LEU A 1 195 ? -20.804 12.471 24.612 1.00 93.06 195 LEU A O 1
ATOM 1526 N N . SER A 1 196 ? -20.047 10.889 23.211 1.00 91.94 196 SER A N 1
ATOM 1527 C CA . SER A 1 196 ? -20.201 9.774 24.155 1.00 91.94 196 SER A CA 1
ATOM 1528 C C . SER A 1 196 ? -19.321 9.928 25.407 1.00 91.94 196 SER A C 1
ATOM 1530 O O . SER A 1 196 ? -19.717 9.523 26.505 1.00 91.94 196 SER A O 1
ATOM 1532 N N . ILE A 1 197 ? -18.139 10.541 25.269 1.00 90.38 197 ILE A N 1
ATOM 1533 C CA . ILE A 1 197 ? -17.224 10.820 26.383 1.00 90.38 197 ILE A CA 1
ATOM 1534 C C . ILE A 1 197 ? -17.733 12.008 27.199 1.00 90.38 197 ILE A C 1
ATOM 1536 O O . ILE A 1 197 ? -17.766 11.923 28.429 1.00 90.38 197 ILE A O 1
ATOM 1540 N N . TYR A 1 198 ? -18.148 13.086 26.530 1.00 91.31 198 TYR A N 1
ATOM 1541 C CA . TYR A 1 198 ? -18.569 14.325 27.182 1.00 91.31 198 TYR A CA 1
ATOM 1542 C C . TYR A 1 198 ? -19.906 14.175 27.920 1.00 91.31 198 TYR A C 1
ATOM 1544 O O . TYR A 1 198 ? -20.000 14.509 29.101 1.00 91.31 198 TYR A O 1
ATOM 1552 N N . LEU A 1 199 ? -20.919 13.586 27.271 1.00 91.75 199 LEU A N 1
ATOM 1553 C CA . LEU A 1 199 ? -22.249 13.388 27.862 1.00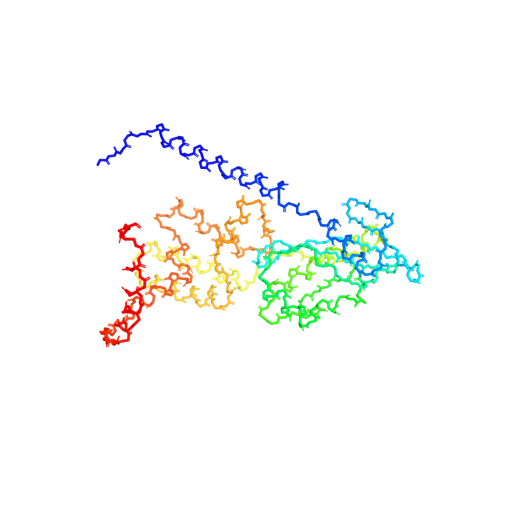 91.75 199 LEU A CA 1
ATOM 1554 C C . LEU A 1 199 ? -22.297 12.253 28.894 1.00 91.75 199 LEU A C 1
ATOM 1556 O O . LEU A 1 199 ? -23.293 12.117 29.601 1.00 91.75 199 LEU A O 1
ATOM 1560 N N . LYS A 1 200 ? -21.255 11.412 28.975 1.00 87.44 200 LYS A N 1
ATOM 1561 C CA . LYS A 1 200 ? -21.133 10.273 29.909 1.00 87.44 200 LYS A CA 1
ATOM 1562 C C . LYS A 1 200 ? -22.312 9.282 29.879 1.00 87.44 200 LYS A C 1
ATOM 1564 O O . LYS A 1 200 ? -22.460 8.472 30.795 1.00 87.44 200 LYS A O 1
ATOM 1569 N N . LYS A 1 201 ? -23.143 9.298 28.830 1.00 88.25 201 LYS A N 1
ATOM 1570 C CA . LYS A 1 201 ? -24.286 8.387 28.685 1.00 88.25 201 LYS A CA 1
ATOM 1571 C C . LYS A 1 201 ? -23.817 7.045 28.122 1.00 88.25 201 LYS A C 1
ATOM 1573 O O . LYS A 1 201 ? -23.262 6.990 27.028 1.00 88.25 201 LYS A O 1
ATOM 1578 N N . LYS A 1 202 ? -24.081 5.953 28.852 1.00 85.94 202 LYS A N 1
ATOM 1579 C CA . LYS A 1 202 ? -23.653 4.597 28.461 1.00 85.94 202 LYS A CA 1
ATOM 1580 C C . LYS A 1 202 ? -24.212 4.177 27.096 1.00 85.94 202 LYS A C 1
ATOM 1582 O O . LYS A 1 202 ? -23.456 3.666 26.284 1.00 85.94 202 LYS A O 1
ATOM 1587 N N . TRP A 1 203 ? -25.488 4.450 26.812 1.00 89.25 203 TRP A N 1
ATOM 1588 C CA . TRP A 1 203 ? -26.124 4.053 25.548 1.00 89.25 203 TRP A CA 1
ATOM 1589 C C . TRP A 1 203 ? -25.463 4.686 24.308 1.00 89.25 203 TRP A C 1
ATOM 1591 O O . TRP A 1 203 ? -25.221 3.979 23.337 1.00 89.25 203 TRP A O 1
ATOM 1601 N N . LEU A 1 204 ? -25.066 5.969 24.369 1.00 89.69 204 LEU A N 1
ATOM 1602 C CA . LEU A 1 204 ? -24.350 6.646 23.274 1.00 89.69 204 LEU A CA 1
ATOM 1603 C C . LEU A 1 204 ? -23.020 5.972 22.949 1.00 89.69 204 LEU A C 1
ATOM 1605 O O . LEU A 1 204 ? -22.628 5.886 21.790 1.00 89.69 204 LEU A O 1
ATOM 1609 N N . ARG A 1 205 ? -22.330 5.470 23.974 1.00 90.12 205 ARG A N 1
ATOM 1610 C CA . ARG A 1 205 ? -21.095 4.715 23.780 1.00 90.12 205 ARG A CA 1
ATOM 1611 C C . ARG A 1 205 ? -21.361 3.395 23.054 1.00 90.12 205 ARG A C 1
ATOM 1613 O O . ARG A 1 205 ? -20.619 3.079 22.134 1.00 90.12 205 ARG A O 1
ATOM 1620 N N . TYR A 1 206 ? -22.385 2.633 23.441 1.00 91.19 206 TYR A N 1
ATOM 1621 C CA . TYR A 1 206 ? -22.713 1.381 22.743 1.00 91.19 206 TYR A CA 1
ATOM 1622 C C . TYR A 1 206 ? -23.148 1.635 21.297 1.00 91.19 206 TYR A C 1
ATOM 1624 O O . TYR A 1 206 ? -22.748 0.882 20.417 1.00 91.19 206 TYR A O 1
ATOM 1632 N N . ILE A 1 207 ? -23.882 2.723 21.034 1.00 91.62 207 ILE A N 1
ATOM 1633 C CA . ILE A 1 207 ? -24.191 3.153 19.663 1.00 91.62 207 ILE A CA 1
ATOM 1634 C C . ILE A 1 207 ? -22.909 3.462 18.892 1.00 91.62 207 ILE A C 1
ATOM 1636 O O . ILE A 1 207 ? -22.724 2.924 17.808 1.00 91.62 207 ILE A O 1
ATOM 1640 N N . SER A 1 208 ? -22.003 4.267 19.460 1.00 92.69 208 SER A N 1
ATOM 1641 C CA . SER A 1 208 ? -20.706 4.571 18.841 1.00 92.69 208 SER A CA 1
ATOM 1642 C C . SER A 1 208 ? -19.943 3.295 18.486 1.00 92.69 208 SER A C 1
ATOM 1644 O O . SER A 1 208 ? -19.487 3.166 17.359 1.00 92.69 208 SER A O 1
ATOM 1646 N N . LEU A 1 209 ? -19.870 2.329 19.408 1.00 93.00 209 LEU A N 1
ATOM 1647 C CA . LEU A 1 209 ? -19.196 1.045 19.193 1.00 93.00 209 LEU A CA 1
ATOM 1648 C C . LEU A 1 209 ? -19.894 0.172 18.140 1.00 93.00 209 LEU A C 1
ATOM 1650 O O . LEU A 1 209 ? -19.228 -0.488 17.350 1.00 93.00 209 LEU A O 1
ATOM 1654 N N . GLY A 1 210 ? -21.227 0.158 18.112 1.00 93.31 210 GLY A N 1
ATOM 1655 C CA . GLY A 1 210 ? -21.994 -0.589 17.116 1.00 93.31 210 GLY A CA 1
ATOM 1656 C C . GLY A 1 210 ? -21.807 -0.025 15.708 1.00 93.31 210 GLY A C 1
ATOM 1657 O O . GLY A 1 210 ? -21.502 -0.770 14.778 1.00 93.31 210 GLY A O 1
ATOM 1658 N N . ILE A 1 211 ? -21.921 1.299 15.560 1.00 93.25 211 ILE A N 1
ATOM 1659 C CA . ILE A 1 211 ? -21.700 1.980 14.279 1.00 93.25 211 ILE A CA 1
ATOM 1660 C C . ILE A 1 211 ? -20.233 1.846 13.865 1.00 93.25 211 ILE A C 1
ATOM 1662 O O . ILE A 1 211 ? -19.953 1.565 12.703 1.00 93.25 211 ILE A O 1
ATOM 1666 N N . SER A 1 212 ? -19.286 1.995 14.794 1.00 94.00 212 SER A N 1
ATOM 1667 C CA . SER A 1 212 ? -17.867 1.873 14.467 1.00 94.00 212 SER A CA 1
ATOM 1668 C C . SER A 1 212 ? -17.502 0.454 14.036 1.00 94.00 212 SER A C 1
ATOM 1670 O O . SER A 1 212 ? -16.731 0.291 13.097 1.00 94.00 212 SER A O 1
ATOM 1672 N N . LEU A 1 213 ? -18.098 -0.577 14.639 1.00 94.69 213 LEU A N 1
ATOM 1673 C CA . LEU A 1 213 ? -17.934 -1.954 14.186 1.00 94.69 213 LEU A CA 1
ATOM 1674 C C . LEU A 1 213 ? -18.454 -2.144 12.754 1.00 94.69 213 LEU A C 1
ATOM 1676 O O . LEU A 1 213 ? -17.753 -2.729 11.933 1.00 94.69 213 LEU A O 1
ATOM 1680 N N . ALA A 1 214 ? -19.639 -1.620 12.433 1.00 93.81 214 ALA A N 1
ATOM 1681 C CA . ALA A 1 214 ? -20.202 -1.712 11.087 1.00 93.81 214 ALA A CA 1
ATOM 1682 C C . ALA A 1 214 ? -19.348 -0.962 10.050 1.00 93.81 214 ALA A C 1
ATOM 1684 O O . ALA A 1 214 ? -18.968 -1.530 9.028 1.00 93.81 214 ALA A O 1
ATOM 1685 N N . ILE A 1 215 ? -19.004 0.296 10.331 1.00 93.31 215 ILE A N 1
ATOM 1686 C CA . ILE A 1 215 ? -18.308 1.165 9.379 1.00 93.31 215 ILE A CA 1
ATOM 1687 C C . ILE A 1 215 ? -16.811 0.850 9.334 1.00 93.31 215 ILE A C 1
ATOM 1689 O O . ILE A 1 215 ? -16.303 0.467 8.290 1.00 93.31 215 ILE A O 1
ATOM 1693 N N . LEU A 1 216 ? -16.081 0.981 10.445 1.00 92.62 216 LEU A N 1
ATOM 1694 C CA . LEU A 1 216 ? -14.626 0.779 10.453 1.00 92.62 216 LEU A CA 1
ATOM 1695 C C . LEU A 1 216 ? -14.238 -0.701 10.376 1.00 92.62 216 LEU A C 1
ATOM 1697 O O . LEU A 1 216 ? -13.177 -1.011 9.842 1.00 92.62 216 LEU A O 1
ATOM 1701 N N . GLY A 1 217 ? -15.061 -1.599 10.922 1.00 91.19 217 GLY A N 1
ATOM 1702 C CA . GLY A 1 217 ? -14.783 -3.036 10.931 1.00 91.19 217 GLY A CA 1
ATOM 1703 C C . GLY A 1 217 ? -15.155 -3.736 9.625 1.00 91.19 217 GLY A C 1
ATOM 1704 O O . GLY A 1 217 ? -14.326 -4.450 9.072 1.00 91.19 217 GLY A O 1
ATOM 1705 N N . PHE A 1 218 ? -16.378 -3.537 9.126 1.00 90.12 218 PHE A N 1
ATOM 1706 C CA . PHE A 1 218 ? -16.884 -4.295 7.974 1.00 90.12 218 PHE A CA 1
ATOM 1707 C C . PHE A 1 218 ? -16.889 -3.515 6.660 1.00 90.12 218 PHE A C 1
ATOM 1709 O O . PHE A 1 218 ? -16.538 -4.086 5.633 1.00 90.12 218 PHE A O 1
ATOM 1716 N N . TYR A 1 219 ? -17.283 -2.240 6.673 1.00 91.06 219 TYR A N 1
ATOM 1717 C CA . TYR A 1 219 ? -17.413 -1.455 5.443 1.00 91.06 219 TYR A CA 1
ATOM 1718 C C . TYR A 1 219 ? -16.057 -0.929 4.940 1.00 91.06 219 TYR A C 1
ATOM 1720 O O . TYR A 1 219 ? -15.647 -1.256 3.832 1.00 91.06 219 TYR A O 1
ATOM 1728 N N . LEU A 1 220 ? -15.327 -0.176 5.769 1.00 86.88 220 LEU A N 1
ATOM 1729 C CA . LEU A 1 220 ? -14.031 0.417 5.411 1.00 86.88 220 LEU A CA 1
ATOM 1730 C C . LEU A 1 220 ? -12.841 -0.505 5.689 1.00 86.88 220 LEU A C 1
ATOM 1732 O O . LEU A 1 220 ? -11.782 -0.317 5.099 1.00 86.88 220 LEU A O 1
ATOM 1736 N N . ASN A 1 221 ? -12.987 -1.461 6.615 1.00 86.25 221 ASN A N 1
ATOM 1737 C CA . ASN A 1 221 ? -11.894 -2.315 7.100 1.00 86.25 221 ASN A CA 1
ATOM 1738 C C . ASN A 1 221 ? -10.616 -1.511 7.452 1.00 86.25 221 ASN A C 1
ATOM 1740 O O . ASN A 1 221 ? -9.491 -1.905 7.148 1.00 86.25 221 ASN A O 1
ATOM 1744 N N . ALA A 1 222 ? -10.804 -0.342 8.070 1.00 84.81 222 ALA A N 1
ATOM 1745 C CA . ALA A 1 222 ? -9.769 0.671 8.289 1.00 84.81 222 ALA A CA 1
ATOM 1746 C C . ALA A 1 222 ? -9.292 0.713 9.753 1.00 84.81 222 ALA A C 1
ATOM 1748 O O . ALA A 1 222 ? -8.974 1.773 10.293 1.00 84.81 222 ALA A O 1
ATOM 1749 N N . SER A 1 223 ? -9.286 -0.429 10.446 1.00 87.38 223 SER A N 1
ATOM 1750 C CA . SER A 1 223 ? -8.841 -0.484 11.841 1.00 87.38 223 SER A CA 1
ATOM 1751 C C . SER A 1 223 ? -7.345 -0.190 11.967 1.00 87.38 223 SER A C 1
ATOM 1753 O O . SER A 1 223 ? -6.534 -0.770 11.246 1.00 87.38 223 SER A O 1
ATOM 1755 N N . ILE A 1 224 ? -6.965 0.639 12.941 1.00 87.94 224 ILE A N 1
ATOM 1756 C CA . ILE A 1 224 ? -5.557 0.895 13.256 1.00 87.94 224 ILE A CA 1
ATOM 1757 C C . ILE A 1 224 ? -4.892 -0.402 13.742 1.00 87.94 224 ILE A C 1
ATOM 1759 O O . ILE A 1 224 ? -5.322 -0.993 14.735 1.00 87.94 224 ILE A O 1
ATOM 1763 N N . SER A 1 225 ? -3.825 -0.807 13.055 1.00 84.19 225 SER A N 1
ATOM 1764 C CA . SER A 1 225 ? -2.994 -1.974 13.346 1.00 84.19 225 SER A CA 1
ATOM 1765 C C . SER A 1 225 ? -1.621 -1.580 13.904 1.00 84.19 225 SER A C 1
ATOM 1767 O O . SER A 1 225 ? -1.199 -0.424 13.818 1.00 84.19 225 SER A O 1
ATOM 1769 N N . ILE A 1 226 ? -0.886 -2.560 14.445 1.00 82.25 226 ILE A N 1
ATOM 1770 C CA . ILE A 1 226 ? 0.485 -2.348 14.937 1.00 82.25 226 ILE A CA 1
ATOM 1771 C C . ILE A 1 226 ? 1.450 -1.951 13.813 1.00 82.25 226 ILE A C 1
ATOM 1773 O O . ILE A 1 226 ? 2.370 -1.170 14.039 1.00 82.25 226 ILE A O 1
ATOM 1777 N N . SER A 1 227 ? 1.189 -2.414 12.587 1.00 75.56 227 SER A N 1
ATOM 1778 C CA . SER A 1 227 ? 1.987 -2.085 11.407 1.00 75.56 227 SER A CA 1
ATOM 1779 C C . SER A 1 227 ? 1.956 -0.590 11.099 1.00 75.56 227 SER A C 1
ATOM 1781 O O . SER A 1 227 ? 2.963 -0.037 10.673 1.00 75.56 227 SER A O 1
ATOM 1783 N N . HIS A 1 228 ? 0.841 0.097 11.365 1.00 81.56 228 HIS A N 1
ATOM 1784 C CA . HIS A 1 228 ? 0.761 1.547 11.178 1.00 81.56 228 HIS A CA 1
ATOM 1785 C C . HIS A 1 228 ? 1.649 2.319 12.157 1.00 81.56 228 HIS A C 1
ATOM 1787 O O . HIS A 1 228 ? 2.268 3.305 11.767 1.00 81.56 228 HIS A O 1
ATOM 1793 N N . PHE A 1 229 ? 1.764 1.848 13.401 1.00 83.50 229 PHE A N 1
ATOM 1794 C CA . PHE A 1 229 ? 2.694 2.433 14.367 1.00 83.50 229 PHE A CA 1
ATOM 1795 C C . PHE A 1 229 ? 4.148 2.114 14.015 1.00 83.50 229 PHE A C 1
ATOM 1797 O O . PHE A 1 229 ? 4.983 3.011 14.062 1.00 83.50 229 PHE A O 1
ATOM 1804 N N . ALA A 1 230 ? 4.437 0.875 13.605 1.00 79.62 230 ALA A N 1
ATOM 1805 C CA . ALA A 1 230 ? 5.774 0.473 13.176 1.00 79.62 230 ALA A CA 1
ATOM 1806 C C . ALA A 1 230 ? 6.275 1.328 11.997 1.00 79.62 230 ALA A C 1
ATOM 1808 O O . ALA A 1 230 ? 7.410 1.797 12.012 1.00 79.62 230 ALA A O 1
ATOM 1809 N N . ARG A 1 231 ? 5.411 1.612 11.014 1.00 75.69 231 ARG A N 1
ATOM 1810 C CA . ARG A 1 231 ? 5.731 2.505 9.885 1.00 75.69 231 ARG A CA 1
ATOM 1811 C C . ARG A 1 231 ? 6.094 3.909 10.341 1.00 75.69 231 ARG A C 1
ATOM 1813 O O . ARG A 1 231 ? 7.138 4.417 9.947 1.00 75.69 231 ARG A O 1
ATOM 1820 N N . LEU A 1 232 ? 5.282 4.487 11.228 1.00 80.62 232 LEU A N 1
ATOM 1821 C CA . LEU A 1 232 ? 5.542 5.811 11.787 1.00 80.62 232 LEU A CA 1
ATOM 1822 C C . LEU A 1 232 ? 6.903 5.861 12.498 1.00 80.62 232 LEU A C 1
ATOM 1824 O O . LEU A 1 232 ? 7.646 6.822 12.333 1.00 80.62 232 LEU A O 1
ATOM 1828 N N . THR A 1 233 ? 7.252 4.814 13.255 1.00 80.25 233 THR A N 1
ATOM 1829 C CA . THR A 1 233 ? 8.546 4.739 13.954 1.00 80.25 233 THR A CA 1
ATOM 1830 C C . THR A 1 233 ? 9.734 4.524 13.023 1.00 80.25 233 THR A C 1
ATOM 1832 O O . THR A 1 233 ? 10.829 4.973 13.339 1.00 80.25 233 THR A O 1
ATOM 1835 N N . LEU A 1 234 ? 9.523 3.865 11.884 1.00 75.56 234 LEU A N 1
ATOM 1836 C CA . LEU A 1 234 ? 10.557 3.613 10.880 1.00 75.56 234 LEU A CA 1
ATOM 1837 C C . LEU A 1 234 ? 10.733 4.782 9.893 1.00 75.56 234 LEU A C 1
ATOM 1839 O O . LEU A 1 234 ? 11.610 4.719 9.042 1.00 75.56 234 LEU A O 1
ATOM 1843 N N . GLY A 1 235 ? 9.922 5.842 10.002 1.00 71.25 235 GLY A N 1
ATOM 1844 C CA . GLY A 1 235 ? 10.012 7.030 9.147 1.00 71.25 235 GLY A CA 1
ATOM 1845 C C . GLY A 1 235 ? 9.231 6.947 7.834 1.00 71.25 235 GLY A C 1
ATOM 1846 O O . GLY A 1 235 ? 9.281 7.881 7.039 1.00 71.25 235 GLY A O 1
ATOM 1847 N N . PHE A 1 236 ? 8.457 5.882 7.622 1.00 73.62 236 PHE A N 1
ATOM 1848 C CA . PHE A 1 236 ? 7.609 5.728 6.441 1.00 73.62 236 PHE A CA 1
ATOM 1849 C C . PHE A 1 236 ? 6.285 6.476 6.650 1.00 73.62 236 PHE A C 1
ATOM 1851 O O . PHE A 1 236 ? 5.364 5.973 7.304 1.00 73.62 236 PHE A O 1
ATOM 1858 N N . LEU A 1 237 ? 6.201 7.705 6.130 1.00 75.12 237 LEU A N 1
ATOM 1859 C CA . LEU A 1 237 ? 5.030 8.576 6.257 1.00 75.12 237 LEU A CA 1
ATOM 1860 C C . LEU A 1 237 ? 4.169 8.529 4.983 1.00 75.12 237 LEU A C 1
ATOM 1862 O O . LEU A 1 237 ? 4.629 8.980 3.935 1.00 75.12 237 LEU A O 1
ATOM 1866 N N . PRO A 1 238 ? 2.917 8.034 5.051 1.00 73.81 238 PRO A N 1
ATOM 1867 C CA . PRO A 1 238 ? 2.015 8.049 3.903 1.00 73.81 238 PRO A CA 1
ATOM 1868 C C . PRO A 1 238 ? 1.626 9.484 3.528 1.00 73.81 238 PRO A C 1
ATOM 1870 O O . PRO A 1 238 ? 1.534 10.366 4.390 1.00 73.81 238 PRO A O 1
ATOM 1873 N N . SER A 1 239 ? 1.321 9.713 2.250 1.00 75.88 239 SER A N 1
ATOM 1874 C CA . SER A 1 239 ? 0.901 11.028 1.763 1.00 75.88 239 SER A CA 1
ATOM 1875 C C . SER A 1 239 ? -0.355 11.527 2.506 1.00 75.88 239 SER A C 1
ATOM 1877 O O . SER A 1 239 ? -1.297 10.780 2.788 1.00 75.88 239 SER A O 1
ATOM 1879 N N . LEU A 1 240 ? -0.381 12.817 2.865 1.00 77.69 240 LEU A N 1
ATOM 1880 C CA . LEU A 1 240 ? -1.502 13.399 3.620 1.00 77.69 240 LEU A CA 1
ATOM 1881 C C . LEU A 1 240 ? -2.802 13.415 2.810 1.00 77.69 240 LEU A C 1
ATOM 1883 O O . LEU A 1 240 ? -3.872 13.161 3.356 1.00 77.69 240 LEU A O 1
ATOM 1887 N N . LYS A 1 241 ? -2.708 13.713 1.512 1.00 76.94 241 LYS A N 1
ATOM 1888 C CA . LYS A 1 241 ? -3.870 13.935 0.640 1.00 76.94 241 LYS A CA 1
ATOM 1889 C C . LYS A 1 241 ? -4.604 12.642 0.288 1.00 76.94 241 LYS A C 1
ATOM 1891 O O . LYS A 1 241 ? -5.818 12.668 0.110 1.00 76.94 241 LYS A O 1
ATOM 1896 N N . GLU A 1 242 ? -3.888 11.524 0.198 1.00 72.38 242 GLU A N 1
ATOM 1897 C CA . GLU A 1 242 ? -4.460 10.254 -0.263 1.00 72.38 242 GLU A CA 1
ATOM 1898 C C . GLU A 1 242 ? -4.942 9.374 0.893 1.00 72.38 242 GLU A C 1
ATOM 1900 O O . GLU A 1 242 ? -5.831 8.546 0.702 1.00 72.38 242 GLU A O 1
ATOM 1905 N N . HIS A 1 243 ? -4.401 9.579 2.098 1.00 81.00 243 HIS A N 1
ATOM 1906 C CA . HIS A 1 243 ? -4.666 8.746 3.272 1.00 81.00 243 HIS A CA 1
ATOM 1907 C C . HIS A 1 243 ? -5.324 9.522 4.426 1.00 81.00 243 HIS A C 1
ATOM 1909 O O . HIS A 1 243 ? -5.000 9.315 5.598 1.00 81.00 243 HIS A O 1
ATOM 1915 N N . LEU A 1 244 ? -6.286 10.400 4.118 1.00 87.31 244 LEU A N 1
ATOM 1916 C CA . LEU A 1 244 ? -6.972 11.255 5.104 1.00 87.31 244 LEU A CA 1
ATOM 1917 C C . LEU A 1 244 ? -7.615 10.466 6.249 1.00 87.31 244 LEU A C 1
ATOM 1919 O O . LEU A 1 244 ? -7.468 10.829 7.416 1.00 87.31 244 LEU A O 1
ATOM 1923 N N . ILE A 1 245 ? -8.283 9.357 5.924 1.00 88.44 245 ILE A N 1
ATOM 1924 C CA . ILE A 1 245 ? -8.892 8.441 6.900 1.00 88.44 245 ILE A CA 1
ATOM 1925 C C . ILE A 1 245 ? -7.854 7.942 7.907 1.00 88.44 245 ILE A C 1
ATOM 1927 O O . ILE A 1 245 ? -8.081 7.970 9.119 1.00 88.44 245 ILE A O 1
ATOM 1931 N N . TRP A 1 246 ? -6.697 7.508 7.407 1.00 87.25 246 TRP A N 1
ATOM 1932 C CA . TRP A 1 246 ? -5.621 6.984 8.238 1.00 87.25 246 TRP A CA 1
ATOM 1933 C C . TRP A 1 246 ? -5.088 8.060 9.187 1.00 87.25 246 TRP A C 1
ATOM 1935 O O . TRP A 1 246 ? -5.001 7.833 10.396 1.00 87.25 246 TRP A O 1
ATOM 1945 N N . TRP A 1 247 ? -4.825 9.260 8.663 1.00 89.25 247 TRP A N 1
ATOM 1946 C CA . TRP A 1 247 ? -4.358 10.403 9.446 1.00 89.25 247 TRP A CA 1
ATOM 1947 C C . TRP A 1 247 ? -5.369 10.856 10.502 1.00 89.25 247 TRP A C 1
ATOM 1949 O O . TRP A 1 247 ? -4.976 11.160 11.632 1.00 89.25 247 TRP A O 1
ATOM 1959 N N . ALA A 1 248 ? -6.666 10.844 10.188 1.00 91.56 248 ALA A N 1
ATOM 1960 C CA . ALA A 1 248 ? -7.721 11.147 11.149 1.00 91.56 248 ALA A CA 1
ATOM 1961 C C . ALA A 1 248 ? -7.730 10.135 12.308 1.00 91.56 248 ALA A C 1
ATOM 1963 O O . ALA A 1 248 ? -7.734 10.524 13.479 1.00 91.56 248 ALA A O 1
ATOM 1964 N N . LEU A 1 249 ? -7.670 8.837 12.001 1.00 91.06 249 LEU A N 1
ATOM 1965 C CA . LEU A 1 249 ? -7.686 7.771 13.004 1.00 91.06 249 LEU A CA 1
ATOM 1966 C C . LEU A 1 249 ? -6.418 7.762 13.871 1.00 91.06 249 LEU A C 1
ATOM 1968 O O . LEU A 1 249 ? -6.523 7.677 15.096 1.00 91.06 249 LEU A O 1
ATOM 1972 N N . ILE A 1 250 ? -5.233 7.914 13.272 1.00 90.69 250 ILE A N 1
ATOM 1973 C CA . ILE A 1 250 ? -3.960 8.029 14.004 1.00 90.69 250 ILE A CA 1
ATOM 1974 C C . ILE A 1 250 ? -3.961 9.256 14.914 1.00 90.69 250 ILE A C 1
ATOM 1976 O O . ILE A 1 250 ? -3.592 9.146 16.086 1.00 90.69 250 ILE A O 1
ATOM 1980 N N . SER A 1 251 ? -4.451 10.401 14.430 1.00 90.56 251 SER A N 1
ATOM 1981 C CA . SER A 1 251 ? -4.593 11.605 15.256 1.00 90.56 251 SER A CA 1
ATOM 1982 C C . SER A 1 251 ? -5.511 11.346 16.452 1.00 90.56 251 SER A C 1
ATOM 1984 O O . SER A 1 251 ? -5.173 11.673 17.588 1.00 90.56 251 SER A O 1
ATOM 1986 N N . VAL A 1 252 ? -6.645 10.677 16.245 1.00 91.44 252 VAL A N 1
ATOM 1987 C CA . VAL A 1 252 ? -7.571 10.305 17.326 1.00 91.44 252 VAL A CA 1
ATOM 1988 C C . VAL A 1 252 ? -6.967 9.305 18.319 1.00 91.44 252 VAL A C 1
ATOM 1990 O O . VAL A 1 252 ? -7.262 9.366 19.514 1.00 91.44 252 VAL A O 1
ATOM 1993 N N . ALA A 1 253 ? -6.098 8.405 17.870 1.00 91.12 253 ALA A N 1
ATOM 1994 C CA . ALA A 1 253 ? -5.448 7.433 18.741 1.00 91.12 253 ALA A CA 1
ATOM 1995 C C . ALA A 1 253 ? -4.290 8.027 19.559 1.00 91.12 253 ALA A C 1
ATOM 1997 O O . ALA A 1 253 ? -4.127 7.642 20.719 1.00 91.12 253 ALA A O 1
ATOM 1998 N N . LEU A 1 254 ? -3.504 8.940 18.975 1.00 89.88 254 LEU A N 1
ATOM 1999 C CA . LEU A 1 254 ? -2.278 9.480 19.575 1.00 89.88 254 LEU A CA 1
ATOM 2000 C C . LEU A 1 254 ? -2.452 10.864 20.199 1.00 89.88 254 LEU A C 1
ATOM 2002 O O . LEU A 1 254 ? -1.955 11.098 21.294 1.00 89.88 254 LEU A O 1
ATOM 2006 N N . VAL A 1 255 ? -3.159 11.778 19.536 1.00 89.00 255 VAL A N 1
ATOM 2007 C CA . VAL A 1 255 ? -3.246 13.194 19.933 1.00 89.00 255 VAL A CA 1
ATOM 2008 C C . VAL A 1 255 ? -4.383 13.422 20.927 1.00 89.00 255 VAL A C 1
ATOM 2010 O O . VAL A 1 255 ? -4.206 14.047 21.971 1.00 89.00 255 VAL A O 1
ATOM 2013 N N . PHE A 1 256 ? -5.562 12.865 20.658 1.00 87.25 256 PHE A N 1
ATOM 2014 C CA . PHE A 1 256 ? -6.743 13.088 21.498 1.00 87.25 256 PHE A CA 1
ATOM 2015 C C . PHE A 1 256 ? -6.631 12.614 22.960 1.00 87.25 256 PHE A C 1
ATOM 2017 O O . PHE A 1 256 ? -7.243 13.273 23.799 1.00 87.25 256 PHE A O 1
ATOM 2024 N N . PRO A 1 257 ? -5.865 11.567 23.336 1.00 89.00 257 PRO A N 1
ATOM 2025 C CA . PRO A 1 257 ? -5.650 11.220 24.746 1.00 89.00 257 PRO A CA 1
ATOM 2026 C C . PRO A 1 257 ? -4.972 12.318 25.584 1.00 89.00 257 PRO A C 1
ATOM 2028 O O . PRO A 1 257 ? -5.078 12.295 26.807 1.00 89.00 257 PRO A O 1
ATOM 2031 N N . PHE A 1 258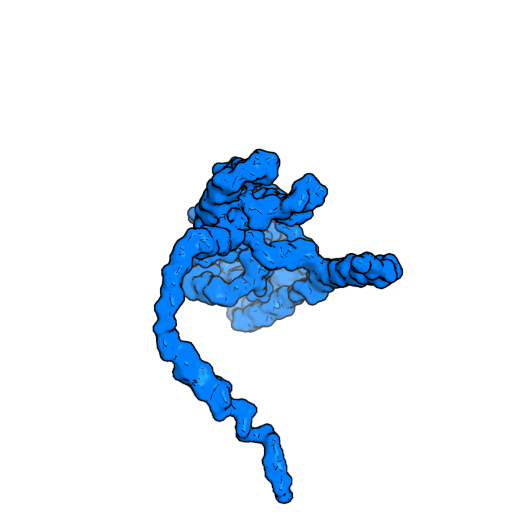 ? -4.273 13.274 24.961 1.00 88.19 258 PHE A N 1
ATOM 2032 C CA . PHE A 1 258 ? -3.691 14.413 25.680 1.00 88.19 258 PHE A CA 1
ATOM 2033 C C . PHE A 1 258 ? -4.749 15.460 26.057 1.00 88.19 258 PHE A C 1
ATOM 2035 O O . PHE A 1 258 ? -4.623 16.125 27.083 1.00 88.19 258 PHE A O 1
ATOM 2042 N N . PHE A 1 259 ? -5.817 15.573 25.262 1.00 87.88 259 PHE A N 1
ATOM 2043 C CA . PHE A 1 259 ? -6.920 16.516 25.485 1.00 87.88 259 PHE A CA 1
ATOM 2044 C C . PHE A 1 259 ? -8.080 15.880 26.260 1.00 87.88 259 PHE A C 1
ATOM 2046 O O . PHE A 1 259 ? -8.707 16.501 27.119 1.00 87.88 259 PHE A O 1
ATOM 2053 N N . LEU A 1 260 ? -8.371 14.616 25.965 1.00 82.69 260 LEU A N 1
ATOM 2054 C CA . LEU A 1 260 ? -9.423 13.824 26.580 1.00 82.69 260 LEU A CA 1
ATOM 2055 C C . LEU A 1 260 ? -8.799 12.882 27.607 1.00 82.69 260 LEU A C 1
ATOM 2057 O O . LEU A 1 260 ? -7.884 12.134 27.301 1.00 82.69 260 LEU A O 1
ATOM 2061 N N . ARG A 1 261 ? -9.376 12.793 28.811 1.00 82.31 261 ARG A N 1
ATOM 2062 C CA . ARG A 1 261 ? -8.916 11.852 29.861 1.00 82.31 261 ARG A CA 1
ATOM 2063 C C . ARG A 1 261 ? -9.005 10.361 29.477 1.00 82.31 261 ARG A C 1
ATOM 2065 O O . ARG A 1 261 ? -8.684 9.501 30.292 1.00 82.31 261 ARG A O 1
ATOM 2072 N N . LYS A 1 262 ? -9.529 10.042 28.293 1.00 86.38 262 LYS A N 1
ATOM 2073 C CA . LYS A 1 262 ? -9.705 8.691 27.757 1.00 86.38 262 LYS A CA 1
ATOM 2074 C C . LYS A 1 262 ? -9.184 8.668 26.326 1.00 86.38 262 LYS A C 1
ATOM 2076 O O . LYS A 1 262 ? -9.402 9.624 25.589 1.00 86.38 262 LYS A O 1
ATOM 2081 N N . ASN A 1 263 ? -8.592 7.549 25.915 1.00 90.44 263 ASN A N 1
ATOM 2082 C CA . ASN A 1 263 ? -8.261 7.343 24.511 1.00 90.44 263 ASN A CA 1
ATOM 2083 C C . ASN A 1 263 ? -9.555 7.163 23.700 1.00 90.44 263 ASN A C 1
ATOM 2085 O O . ASN A 1 263 ? -10.252 6.159 23.863 1.00 90.44 263 ASN A O 1
ATOM 2089 N N . LEU A 1 264 ? -9.884 8.155 22.868 1.00 92.56 264 LEU A N 1
ATOM 2090 C CA . LEU A 1 264 ? -11.115 8.197 22.080 1.00 92.56 264 LEU A CA 1
ATOM 2091 C C . LEU A 1 264 ? -11.221 7.003 21.124 1.00 92.56 264 LEU A C 1
ATOM 2093 O O . LEU A 1 264 ? -12.292 6.397 21.042 1.00 92.56 264 LEU A O 1
ATOM 2097 N N . TYR A 1 265 ? -10.111 6.622 20.479 1.00 93.06 265 TYR A N 1
ATOM 2098 C CA . TYR A 1 265 ? -10.080 5.476 19.576 1.00 93.06 265 TYR A CA 1
ATOM 2099 C C . TYR A 1 265 ? -10.498 4.199 20.309 1.00 93.06 265 TYR A C 1
ATOM 2101 O O . TYR A 1 265 ? -11.528 3.607 19.994 1.00 93.06 265 TYR A O 1
ATOM 2109 N N . CYS A 1 266 ? -9.764 3.813 21.355 1.00 90.88 266 CYS A N 1
ATOM 2110 C CA . CYS A 1 266 ? -10.037 2.571 22.081 1.00 90.88 266 CYS A CA 1
ATOM 2111 C C . CYS A 1 266 ? -11.379 2.586 22.824 1.00 90.88 266 CYS A C 1
ATOM 2113 O O . CYS A 1 266 ? -11.987 1.537 22.994 1.00 90.88 266 CYS A O 1
ATOM 2115 N N . TYR A 1 267 ? -11.851 3.749 23.278 1.00 90.75 267 TYR A N 1
ATOM 2116 C CA . TYR A 1 267 ? -13.074 3.846 24.075 1.00 90.75 267 TYR A CA 1
ATOM 2117 C C . TYR A 1 267 ? -14.363 3.779 23.244 1.00 90.75 267 TYR A C 1
ATOM 2119 O O . TYR A 1 267 ? -15.351 3.215 23.726 1.00 90.75 267 TYR A O 1
ATOM 2127 N N . ALA A 1 268 ? -14.373 4.375 22.045 1.00 92.19 268 ALA A N 1
ATOM 2128 C CA . ALA A 1 268 ? -15.607 4.617 21.288 1.00 92.19 268 ALA A CA 1
ATOM 2129 C C . ALA A 1 268 ? -15.565 4.202 19.808 1.00 92.19 268 ALA A C 1
ATOM 2131 O O . ALA A 1 268 ? -16.633 4.068 19.214 1.00 92.19 268 ALA A O 1
ATOM 2132 N N . LEU A 1 269 ? -14.383 4.016 19.209 1.00 93.31 269 LEU A N 1
ATOM 2133 C CA . LEU A 1 269 ? -14.245 3.824 17.757 1.00 93.31 269 LEU A CA 1
ATOM 2134 C C . LEU A 1 269 ? -13.663 2.460 17.380 1.00 93.31 269 LEU A C 1
ATOM 2136 O O . LEU A 1 269 ? -14.033 1.902 16.355 1.00 93.31 269 LEU A O 1
ATOM 2140 N N . CYS A 1 270 ? -12.777 1.897 18.199 1.00 93.69 270 CYS A N 1
ATOM 2141 C CA . CYS A 1 270 ? -12.055 0.668 17.894 1.00 93.69 270 CYS A CA 1
ATOM 2142 C C . CYS A 1 270 ? -13.021 -0.520 17.684 1.00 93.69 270 CYS A C 1
ATOM 2144 O O . CYS A 1 270 ? -13.659 -0.953 18.652 1.00 93.69 270 CYS A O 1
ATOM 2146 N N . PRO A 1 271 ? -13.096 -1.101 16.467 1.00 93.88 271 PRO A N 1
ATOM 2147 C CA . PRO A 1 271 ? -13.984 -2.232 16.176 1.00 93.88 271 PRO A CA 1
ATOM 2148 C C . PRO A 1 271 ? -13.680 -3.462 17.033 1.00 93.88 271 PRO A C 1
ATOM 2150 O O . PRO A 1 271 ? -14.587 -4.152 17.489 1.00 93.88 271 PRO A O 1
ATOM 2153 N N . PHE A 1 272 ? -12.401 -3.710 17.323 1.00 92.25 272 PHE A N 1
ATOM 2154 C CA . PHE A 1 272 ? -11.986 -4.827 18.170 1.00 92.25 272 PHE A CA 1
ATOM 2155 C C . PHE A 1 272 ? -12.538 -4.696 19.594 1.00 92.25 272 PHE A C 1
ATOM 2157 O O . PHE A 1 272 ? -13.090 -5.648 20.146 1.00 92.25 272 PHE A O 1
ATOM 2164 N N . TYR A 1 273 ? -12.470 -3.492 20.166 1.00 92.31 273 TYR A N 1
ATOM 2165 C CA . TYR A 1 273 ? -13.048 -3.232 21.479 1.00 92.31 273 TYR A CA 1
ATOM 2166 C C . TYR A 1 273 ? -14.578 -3.322 21.467 1.00 92.31 273 TYR A C 1
ATOM 2168 O O . TYR A 1 273 ? -15.174 -3.811 22.432 1.00 92.31 273 TYR A O 1
ATOM 2176 N N . ALA A 1 274 ? -15.221 -2.896 20.374 1.00 92.94 274 ALA A N 1
ATOM 2177 C CA . ALA A 1 274 ? -16.659 -3.051 20.189 1.00 92.94 274 ALA A CA 1
ATOM 2178 C C . ALA A 1 274 ? -17.071 -4.528 20.248 1.00 92.94 274 ALA A C 1
ATOM 2180 O O . ALA A 1 274 ? -17.942 -4.878 21.042 1.00 92.94 274 ALA A O 1
ATOM 2181 N N . VAL A 1 275 ? -16.388 -5.407 19.504 1.00 92.88 275 VAL A N 1
ATOM 2182 C CA . VAL A 1 275 ? -16.638 -6.859 19.532 1.00 92.88 275 VAL A CA 1
ATOM 2183 C C . VAL A 1 275 ? -16.441 -7.423 20.936 1.00 92.88 275 VAL A C 1
ATOM 2185 O O . VAL A 1 275 ? -17.333 -8.085 21.456 1.00 92.88 275 VAL A O 1
ATOM 2188 N N . GLN A 1 276 ? -15.315 -7.127 21.590 1.00 92.81 276 GLN A N 1
ATOM 2189 C CA . GLN A 1 276 ? -15.049 -7.601 22.954 1.00 92.81 276 GLN A CA 1
ATOM 2190 C C . GLN A 1 276 ? -16.125 -7.158 23.951 1.00 92.81 276 GLN A C 1
ATOM 2192 O O . GLN A 1 276 ? -16.524 -7.927 24.826 1.00 92.81 276 GLN A O 1
ATOM 2197 N N . THR A 1 277 ? -16.595 -5.916 23.825 1.00 89.00 277 THR A N 1
ATOM 2198 C CA . THR A 1 277 ? -17.637 -5.361 24.692 1.00 89.00 277 THR A CA 1
ATOM 2199 C C . THR A 1 277 ? -18.972 -6.054 24.435 1.00 89.00 277 THR A C 1
ATOM 2201 O O . THR A 1 277 ? -19.604 -6.511 25.380 1.00 89.00 277 THR A O 1
ATOM 2204 N N . LEU A 1 278 ? -19.374 -6.200 23.171 1.00 84.69 278 LEU A N 1
ATOM 2205 C CA . LEU A 1 278 ? -20.622 -6.865 22.793 1.00 84.69 278 LEU A CA 1
ATOM 2206 C C . LEU A 1 278 ? -20.637 -8.339 23.223 1.00 84.69 278 LEU A C 1
ATOM 2208 O O . LEU A 1 278 ? -21.635 -8.805 23.761 1.00 84.69 278 LEU A O 1
ATOM 2212 N N . LEU A 1 279 ? -19.521 -9.055 23.061 1.00 86.75 279 LEU A N 1
ATOM 2213 C CA . LEU A 1 279 ? -19.401 -10.453 23.485 1.00 86.75 279 LEU A CA 1
ATOM 2214 C C . LEU A 1 279 ? -19.469 -10.630 25.007 1.00 86.75 279 LEU A C 1
ATOM 2216 O O . LEU A 1 279 ? -19.936 -11.664 25.474 1.00 86.75 279 LEU A O 1
ATOM 2220 N N . ASN A 1 280 ? -19.010 -9.649 25.786 1.00 86.94 280 ASN A N 1
ATOM 2221 C CA . ASN A 1 280 ? -19.085 -9.709 27.248 1.00 86.94 280 ASN A CA 1
ATOM 2222 C C . ASN A 1 280 ? -20.497 -9.468 27.793 1.00 86.94 280 ASN A C 1
ATOM 2224 O O . ASN A 1 280 ? -20.812 -9.980 28.864 1.00 86.94 280 ASN A O 1
ATOM 2228 N N . GLU A 1 281 ? -21.324 -8.707 27.077 1.00 81.56 281 GLU A N 1
ATOM 2229 C CA . GLU A 1 281 ? -22.721 -8.446 27.454 1.00 81.56 281 GLU A CA 1
ATOM 2230 C C . GLU A 1 281 ? -23.656 -9.601 27.071 1.00 81.56 281 GLU A C 1
ATOM 2232 O O . GLU A 1 281 ? -24.775 -9.691 27.577 1.00 81.56 281 GLU A O 1
ATOM 2237 N N . LEU A 1 282 ? -23.213 -10.512 26.195 1.00 77.50 282 LEU A N 1
ATOM 2238 C CA . LEU A 1 282 ? -23.977 -11.718 25.907 1.00 77.50 282 LEU A CA 1
ATOM 2239 C C . LEU A 1 282 ? -24.085 -12.564 27.183 1.00 77.50 282 LEU A C 1
ATOM 2241 O O . LEU A 1 282 ? -23.066 -12.833 27.832 1.00 77.50 282 LEU A O 1
ATOM 2245 N N . PRO A 1 283 ? -25.296 -13.020 27.554 1.00 65.50 283 PRO A N 1
ATOM 2246 C CA . PRO A 1 283 ? -25.469 -13.863 28.720 1.00 65.50 283 PRO A CA 1
ATOM 2247 C C . PRO A 1 283 ? -24.611 -15.111 28.541 1.00 65.50 283 PRO A C 1
ATOM 2249 O O . PRO A 1 283 ? -24.854 -15.938 27.660 1.00 65.50 283 PRO A O 1
ATOM 2252 N N . ARG A 1 284 ? -23.585 -15.251 29.387 1.00 61.12 284 ARG A N 1
ATOM 2253 C CA . ARG A 1 284 ? -22.823 -16.491 29.491 1.00 61.12 284 ARG A CA 1
ATOM 2254 C C . ARG A 1 284 ? -23.799 -17.554 29.969 1.00 61.12 284 ARG A C 1
ATOM 2256 O O . ARG A 1 284 ? -24.092 -17.645 31.161 1.00 61.12 284 ARG A O 1
ATOM 2263 N N . GLY A 1 285 ? -24.333 -18.340 29.036 1.00 55.28 285 GLY A N 1
ATOM 2264 C CA . GLY A 1 285 ? -24.986 -19.593 29.379 1.00 55.28 285 GLY A CA 1
ATOM 2265 C C . GLY A 1 285 ? -24.050 -20.341 30.323 1.00 55.28 285 GLY A C 1
ATOM 2266 O O . GLY A 1 285 ? -22.841 -20.363 30.080 1.00 55.28 285 GLY A O 1
ATOM 2267 N N . LYS A 1 286 ? -24.584 -20.867 31.437 1.00 46.53 286 LYS A N 1
ATOM 2268 C CA . LYS A 1 286 ? -23.804 -21.664 32.397 1.00 46.53 286 LYS A CA 1
ATOM 2269 C C . LYS A 1 286 ? -22.881 -22.580 31.592 1.00 46.53 286 LYS A C 1
ATOM 2271 O O . LYS A 1 286 ? -23.413 -23.267 30.714 1.00 46.53 286 LYS A O 1
ATOM 2276 N N . PRO A 1 287 ? -21.556 -22.581 31.825 1.00 48.34 287 PRO A N 1
ATOM 2277 C CA . PRO A 1 287 ? -20.672 -23.465 31.088 1.00 48.34 287 PRO A CA 1
ATOM 2278 C C . PRO A 1 287 ? -21.192 -24.881 31.312 1.00 48.34 287 PRO A C 1
ATOM 2280 O O . PRO A 1 287 ? -21.095 -25.428 32.411 1.00 48.34 287 PRO A O 1
ATOM 2283 N N . ARG A 1 288 ? -21.825 -25.468 30.291 1.00 49.41 288 ARG A N 1
ATOM 2284 C CA . ARG A 1 288 ? -22.044 -26.906 30.289 1.00 49.41 288 ARG A CA 1
ATOM 2285 C C . ARG A 1 288 ? -20.639 -27.465 30.274 1.00 49.41 288 ARG A C 1
ATOM 2287 O O . ARG A 1 288 ? -19.889 -27.196 29.343 1.00 49.41 288 ARG A O 1
ATOM 2294 N N . SER A 1 289 ? -20.274 -28.137 31.358 1.00 44.66 289 SER A N 1
ATOM 2295 C CA . SER A 1 289 ? -19.054 -28.921 31.466 1.00 44.66 289 SER A CA 1
ATOM 2296 C C . SER A 1 289 ? -18.978 -29.842 30.248 1.00 44.66 289 SER A C 1
ATOM 2298 O O . SER A 1 289 ? -19.606 -30.899 30.200 1.00 44.66 289 SER A O 1
ATOM 2300 N N . ILE A 1 290 ? -18.280 -29.401 29.205 1.00 50.75 290 ILE A N 1
ATOM 2301 C CA . ILE A 1 290 ? -17.920 -30.259 28.092 1.00 50.75 290 ILE A CA 1
ATOM 2302 C C . ILE A 1 290 ? -16.738 -31.060 28.627 1.00 50.75 290 ILE A C 1
ATOM 2304 O O . ILE A 1 290 ? -15.619 -30.562 28.735 1.00 50.75 290 ILE A O 1
ATOM 2308 N N . ARG A 1 291 ? -17.016 -32.311 29.003 1.00 45.16 291 ARG A N 1
ATOM 2309 C CA . ARG A 1 291 ? -16.089 -33.313 29.564 1.00 45.16 291 ARG A CA 1
ATOM 2310 C C . ARG A 1 291 ? -14.881 -33.662 28.668 1.00 45.16 291 ARG A C 1
ATOM 2312 O O . ARG A 1 291 ? -14.186 -34.629 28.949 1.00 45.16 291 ARG A O 1
ATOM 2319 N N . ILE A 1 292 ? -14.597 -32.894 27.616 1.00 50.31 292 ILE A N 1
ATOM 2320 C CA . ILE A 1 292 ? -13.537 -33.172 26.632 1.00 50.31 292 ILE A CA 1
ATOM 2321 C C . ILE A 1 292 ? -12.162 -32.660 27.110 1.00 50.31 292 ILE A C 1
ATOM 2323 O O . ILE A 1 292 ? -11.130 -33.180 26.698 1.00 50.31 292 ILE A O 1
ATOM 2327 N N . ILE A 1 293 ? -12.115 -31.722 28.064 1.00 46.25 293 ILE A N 1
ATOM 2328 C CA . ILE A 1 293 ? -10.846 -31.159 28.570 1.00 46.25 293 ILE A CA 1
ATOM 2329 C C . ILE A 1 293 ? -10.080 -32.134 29.492 1.00 46.25 293 ILE A C 1
ATOM 2331 O O . ILE A 1 293 ? -8.870 -32.000 29.651 1.00 46.25 293 ILE A O 1
ATOM 2335 N N . SER A 1 294 ? -10.733 -33.168 30.037 1.00 43.53 294 SER A N 1
ATOM 2336 C CA . SER A 1 294 ? -10.043 -34.166 30.876 1.00 43.53 294 SER A CA 1
ATOM 2337 C C . SER A 1 294 ? -9.105 -35.087 30.082 1.00 43.53 294 SER A C 1
ATOM 2339 O O . SER A 1 294 ? -8.024 -35.412 30.564 1.00 43.53 294 SER A O 1
ATOM 2341 N N . VAL A 1 295 ? -9.459 -35.431 28.838 1.00 49.25 295 VAL A N 1
ATOM 2342 C CA . VAL A 1 295 ? -8.666 -36.357 28.011 1.00 49.25 295 VAL A CA 1
ATOM 2343 C C . VAL A 1 295 ? -7.421 -35.670 27.441 1.00 49.25 295 VAL A C 1
ATOM 2345 O O . VAL A 1 295 ? -6.346 -36.260 27.417 1.00 49.25 295 VAL A O 1
ATOM 2348 N N . VAL A 1 296 ? -7.518 -34.394 27.053 1.00 48.31 296 VAL A N 1
ATOM 2349 C CA . VAL A 1 296 ? -6.372 -33.658 26.485 1.00 48.31 296 VAL A CA 1
ATOM 2350 C C . VAL A 1 296 ? -5.365 -33.246 27.568 1.00 48.31 296 VAL A C 1
ATOM 2352 O O . VAL A 1 296 ? -4.159 -33.299 27.329 1.00 48.31 296 VAL A O 1
ATOM 2355 N N . LEU A 1 297 ? -5.819 -32.923 28.787 1.00 42.66 297 LEU A N 1
ATOM 2356 C CA . LEU A 1 297 ? -4.911 -32.634 29.907 1.00 42.66 297 LEU A CA 1
ATOM 2357 C C . LEU A 1 297 ? -4.219 -33.887 30.466 1.00 42.66 297 LEU A C 1
ATOM 2359 O O . LEU A 1 297 ? -3.074 -33.778 30.896 1.00 42.66 297 LEU A O 1
ATOM 2363 N N . GLN A 1 298 ? -4.839 -35.073 30.394 1.00 45.00 298 GLN A N 1
ATOM 2364 C CA . GLN A 1 298 ? -4.165 -36.330 30.758 1.00 45.00 298 GLN A CA 1
ATOM 2365 C C . GLN A 1 298 ? -3.082 -36.745 29.751 1.00 45.00 298 GLN A C 1
ATOM 2367 O O . GLN A 1 298 ? -2.090 -37.354 30.145 1.00 45.00 298 GLN A O 1
ATOM 2372 N N . ILE A 1 299 ? -3.216 -36.375 28.472 1.00 48.84 299 ILE A N 1
ATOM 2373 C CA . ILE A 1 299 ? -2.184 -36.647 27.456 1.00 48.84 299 ILE A CA 1
ATOM 2374 C C . ILE A 1 299 ? -0.965 -35.722 27.640 1.00 48.84 299 ILE A C 1
ATOM 2376 O O . ILE A 1 299 ? 0.168 -36.152 27.426 1.00 48.84 299 ILE A O 1
ATOM 2380 N N . PHE A 1 300 ? -1.161 -34.484 28.109 1.00 43.91 300 PHE A N 1
ATOM 2381 C CA . PHE A 1 300 ? -0.058 -33.547 28.371 1.00 43.91 300 PHE A CA 1
ATOM 2382 C C . PHE A 1 300 ? 0.578 -33.672 29.764 1.00 43.91 300 PHE A C 1
ATOM 2384 O O . PHE A 1 300 ? 1.728 -33.270 29.927 1.00 43.91 300 PHE A O 1
ATOM 2391 N N . SER A 1 301 ? -0.093 -34.272 30.754 1.00 44.75 301 SER A N 1
ATOM 2392 C CA . SER A 1 301 ? 0.501 -34.503 32.082 1.00 44.75 301 SER A CA 1
ATOM 2393 C C . SER A 1 301 ? 1.345 -35.780 32.182 1.00 44.75 301 SER A C 1
ATOM 2395 O O . SER A 1 301 ? 1.938 -36.023 33.230 1.00 44.75 301 SER A O 1
ATOM 2397 N N . HIS A 1 302 ? 1.401 -36.615 31.136 1.00 45.38 302 HIS A N 1
ATOM 2398 C CA . HIS A 1 302 ? 2.107 -37.905 31.179 1.00 45.38 302 HIS A CA 1
ATOM 2399 C C . HIS A 1 302 ? 3.401 -37.971 30.354 1.00 45.38 302 HIS A C 1
ATOM 2401 O O . HIS A 1 302 ? 4.044 -39.015 30.315 1.00 45.38 302 HIS A O 1
ATOM 2407 N N . ARG A 1 303 ? 3.833 -36.864 29.729 1.00 47.88 303 ARG A N 1
ATOM 2408 C CA . ARG A 1 303 ? 5.047 -36.836 28.885 1.00 47.88 303 ARG A CA 1
ATOM 2409 C C . ARG A 1 303 ? 6.209 -35.984 29.405 1.00 47.88 303 ARG A C 1
ATOM 2411 O O . ARG A 1 303 ? 7.197 -35.831 28.699 1.00 47.88 303 ARG A O 1
ATOM 2418 N N . SER A 1 304 ? 6.132 -35.481 30.635 1.00 45.78 304 SER A N 1
ATOM 2419 C CA . SER A 1 304 ? 7.154 -34.602 31.232 1.00 45.78 304 SER A CA 1
ATOM 2420 C C . SER A 1 304 ? 7.738 -35.106 32.562 1.00 45.78 304 SER A C 1
ATOM 2422 O O . SER A 1 304 ? 8.364 -34.331 33.277 1.00 45.78 304 SER A O 1
ATOM 2424 N N . PHE A 1 305 ? 7.593 -36.399 32.894 1.00 41.91 305 PHE A N 1
ATOM 2425 C CA . PHE A 1 305 ? 8.096 -36.951 34.167 1.00 41.91 305 PHE A CA 1
ATOM 2426 C C . PHE A 1 305 ? 8.863 -38.283 34.062 1.00 41.91 305 PHE A C 1
ATOM 2428 O O . PHE A 1 305 ? 8.834 -39.094 34.981 1.00 41.91 305 PHE A O 1
ATOM 2435 N N . LEU A 1 306 ? 9.575 -38.521 32.958 1.00 42.47 306 LEU A N 1
ATOM 2436 C CA . LEU A 1 306 ? 10.561 -39.608 32.853 1.00 42.47 306 LEU A CA 1
ATOM 2437 C C . LEU A 1 306 ? 11.800 -39.090 32.127 1.00 42.47 306 LEU A C 1
ATOM 2439 O O . LEU A 1 306 ? 11.947 -39.237 30.919 1.00 42.47 306 LEU A O 1
ATOM 2443 N N . GLY A 1 307 ? 12.673 -38.423 32.871 1.00 40.31 307 GLY A N 1
ATOM 2444 C CA . GLY A 1 307 ? 13.936 -37.947 32.324 1.00 40.31 307 GLY A CA 1
ATOM 2445 C C . GLY A 1 307 ? 14.675 -37.021 33.267 1.00 40.31 307 GLY A C 1
ATOM 2446 O O . GLY A 1 307 ? 14.982 -35.916 32.854 1.00 40.31 307 GLY A O 1
ATOM 2447 N N . LEU A 1 308 ? 14.874 -37.442 34.525 1.00 42.88 308 LEU A N 1
ATOM 2448 C CA . LEU A 1 308 ? 15.957 -37.009 35.428 1.00 42.88 308 LEU A CA 1
ATOM 2449 C C . LEU A 1 308 ? 15.727 -37.593 36.835 1.00 42.88 308 LEU A C 1
ATOM 2451 O O . LEU A 1 308 ? 15.049 -36.974 37.647 1.00 42.88 308 LEU A O 1
ATOM 2455 N N . GLN A 1 309 ? 16.299 -38.772 37.122 1.00 34.91 309 GLN A N 1
ATOM 2456 C CA . GLN A 1 309 ? 16.977 -39.075 38.398 1.00 34.91 309 GLN A CA 1
ATOM 2457 C C . GLN A 1 309 ? 17.604 -40.490 38.421 1.00 34.91 309 GLN A C 1
ATOM 2459 O O . GLN A 1 309 ? 16.901 -41.476 38.238 1.00 34.91 309 GLN A O 1
ATOM 2464 N N . ARG A 1 310 ? 18.902 -40.520 38.786 1.00 34.28 310 ARG A N 1
ATOM 2465 C CA . ARG A 1 310 ? 19.755 -41.626 39.305 1.00 34.28 310 ARG A CA 1
ATOM 2466 C C . ARG A 1 310 ? 20.267 -42.670 38.298 1.00 34.28 310 ARG A C 1
ATOM 2468 O O . ARG A 1 310 ? 19.492 -43.434 37.751 1.00 34.28 310 ARG A O 1
ATOM 2475 N N . ILE A 1 311 ? 21.547 -42.607 37.907 1.00 40.81 311 ILE A N 1
ATOM 2476 C CA . ILE A 1 311 ? 22.779 -43.055 38.613 1.00 40.81 311 ILE A CA 1
ATOM 2477 C C . ILE A 1 311 ? 22.878 -44.587 38.689 1.00 40.81 311 ILE A C 1
ATOM 2479 O O . ILE A 1 311 ? 22.319 -45.203 39.595 1.00 40.81 311 ILE A O 1
ATOM 2483 N N . SER A 1 312 ? 23.677 -45.138 37.773 1.00 41.25 312 SER A N 1
ATOM 2484 C CA . SER A 1 312 ? 24.823 -46.016 38.050 1.00 41.25 312 SER A CA 1
ATOM 2485 C C . SER A 1 312 ? 25.890 -45.729 37.002 1.00 41.25 312 SER A C 1
ATOM 2487 O O . SER A 1 312 ? 25.508 -45.785 35.810 1.00 41.25 312 SER A O 1
#